Protein AF-A0A349J4Y1-F1 (afdb_monomer_lite)

Secondary structure (DSSP, 8-state):
--PPS------SSEE--S-S-S-SEEEEES---TTEEEEEE-SSS--EEEEEEEEES-S-----SS-----SEEEEEE-S-B-SSEEEEEEEEEEEEE-TTSS----SS-SSB--S-S----S-EEEEEE-S-BSSEEEE-S-BEEEE-TTEEEEEE-S-BSS-EEE-SBB-BTTTBSEESTT-EEEEE-S-BSS-EEE-S-EEEESTT-EEEEE-TT-BBTT-EEE-S-EEEESSB---TT-S-SS-TT--GGGS-HHHHHH-TTTT---SEEEEE-SB-TT-EEETT------SHHHHHHHHHHHHHTB-TTSPBPP--TT-

Structure (mmCIF, N/CA/C/O backbone):
data_AF-A0A349J4Y1-F1
#
_entry.id   AF-A0A349J4Y1-F1
#
loop_
_atom_site.group_PDB
_atom_site.id
_atom_site.type_symbol
_atom_site.label_atom_id
_atom_site.label_alt_id
_atom_site.label_comp_id
_atom_site.label_asym_id
_atom_site.label_entity_id
_atom_site.label_seq_id
_atom_site.pdbx_PDB_ins_code
_atom_site.Cartn_x
_atom_site.Cartn_y
_atom_site.Cartn_z
_atom_site.occupancy
_atom_site.B_iso_or_equiv
_atom_site.auth_seq_id
_atom_site.auth_comp_id
_atom_site.auth_asym_id
_atom_site.auth_atom_id
_atom_site.pdbx_PDB_model_num
ATOM 1 N N . MET A 1 1 ? -4.604 -26.162 -27.830 1.00 35.06 1 MET A N 1
ATOM 2 C CA . MET A 1 1 ? -6.006 -25.710 -27.748 1.00 35.06 1 MET A CA 1
ATOM 3 C C . MET A 1 1 ? -6.636 -26.343 -26.523 1.00 35.06 1 MET A C 1
ATOM 5 O O . MET A 1 1 ? -7.179 -27.436 -26.604 1.00 35.06 1 MET A O 1
ATOM 9 N N . THR A 1 2 ? -6.498 -25.666 -25.394 1.00 28.47 2 THR A N 1
ATOM 10 C CA . THR A 1 2 ? -7.376 -25.784 -24.230 1.00 28.47 2 THR A CA 1
ATOM 11 C C . THR A 1 2 ? -7.790 -24.345 -23.990 1.00 28.47 2 THR A C 1
ATOM 13 O O . THR A 1 2 ? -6.964 -23.554 -23.552 1.00 28.47 2 THR A O 1
ATOM 16 N N . GLY A 1 3 ? -8.962 -23.982 -24.515 1.00 31.38 3 GLY A N 1
ATOM 17 C CA . GLY A 1 3 ? -9.482 -22.625 -24.422 1.00 31.38 3 GLY A CA 1
ATOM 18 C C . GLY A 1 3 ? -9.710 -22.288 -22.959 1.00 31.38 3 GLY A C 1
ATOM 19 O O . GLY A 1 3 ? -10.449 -23.010 -22.288 1.00 31.38 3 GLY A O 1
ATOM 20 N N . GLU A 1 4 ? -9.015 -21.253 -22.499 1.00 35.09 4 GLU A N 1
ATOM 21 C CA . GLU A 1 4 ? -9.387 -20.514 -21.303 1.00 35.09 4 GLU A CA 1
ATOM 22 C C . GLU A 1 4 ? -10.807 -19.984 -21.471 1.00 35.09 4 GLU A C 1
ATOM 24 O O . GLU A 1 4 ? -11.242 -19.620 -22.568 1.00 35.09 4 GLU A O 1
ATOM 29 N N . VAL A 1 5 ? -11.536 -20.073 -20.373 1.00 37.94 5 VAL A N 1
ATOM 30 C CA . VAL A 1 5 ? -12.910 -19.629 -20.219 1.00 37.94 5 VAL A CA 1
ATOM 31 C C . VAL A 1 5 ? -12.844 -18.130 -19.915 1.00 37.94 5 VAL A C 1
ATOM 33 O O . VAL A 1 5 ? -12.116 -17.755 -19.007 1.00 37.94 5 VAL A O 1
ATOM 36 N N . ASP A 1 6 ? -13.549 -17.327 -20.716 1.00 37.22 6 ASP A N 1
ATOM 37 C CA . ASP A 1 6 ? -13.957 -15.929 -20.486 1.00 37.22 6 ASP A CA 1
ATOM 38 C C . ASP A 1 6 ? -12.943 -14.947 -19.858 1.00 37.22 6 ASP A C 1
ATOM 40 O O . ASP A 1 6 ? -13.168 -14.409 -18.778 1.00 37.22 6 ASP A O 1
ATOM 44 N N . ASP A 1 7 ? -11.903 -14.568 -20.609 1.00 40.41 7 ASP A N 1
ATOM 45 C CA . ASP A 1 7 ? -11.321 -13.221 -20.469 1.00 40.41 7 ASP A CA 1
ATOM 46 C C . ASP A 1 7 ? -12.209 -12.222 -21.237 1.00 40.41 7 ASP A C 1
ATOM 48 O O . ASP A 1 7 ? -11.884 -11.779 -22.346 1.00 40.41 7 ASP A O 1
ATOM 52 N N . ASP A 1 8 ? -13.387 -11.908 -20.696 1.00 41.12 8 ASP A N 1
ATOM 53 C CA . ASP A 1 8 ? -14.239 -10.865 -21.266 1.00 41.12 8 ASP A CA 1
ATOM 54 C C . ASP A 1 8 ? -13.607 -9.486 -21.007 1.00 41.12 8 ASP A C 1
ATOM 56 O O . ASP A 1 8 ? -13.322 -9.102 -19.874 1.00 41.12 8 ASP A O 1
ATOM 60 N N . ASN A 1 9 ? -13.393 -8.701 -22.070 1.00 44.94 9 ASN A N 1
ATOM 61 C CA . ASN A 1 9 ? -13.008 -7.292 -21.948 1.00 44.94 9 ASN A CA 1
ATOM 62 C C . ASN A 1 9 ? -14.147 -6.521 -21.258 1.00 44.94 9 ASN A C 1
ATOM 64 O O . ASN A 1 9 ? -15.124 -6.127 -21.903 1.00 44.94 9 ASN A O 1
ATOM 68 N N . VAL A 1 10 ? -14.022 -6.299 -19.951 1.00 50.91 10 VAL A N 1
ATOM 69 C CA . VAL A 1 10 ? -14.992 -5.532 -19.164 1.00 50.91 10 VAL A CA 1
ATOM 70 C C . VAL A 1 10 ? -14.902 -4.039 -19.520 1.00 50.91 10 VAL A C 1
ATOM 72 O O . VAL A 1 10 ? -13.825 -3.504 -19.779 1.00 50.91 10 VAL A O 1
ATOM 75 N N . THR A 1 11 ? -16.044 -3.344 -19.567 1.00 52.16 11 THR A N 1
ATOM 76 C CA . THR A 1 11 ? -16.077 -1.878 -19.739 1.00 52.16 11 THR A CA 1
ATOM 77 C C . THR A 1 11 ? -15.670 -1.193 -18.430 1.00 52.16 11 THR A C 1
ATOM 79 O O . THR A 1 11 ? -16.189 -1.537 -17.375 1.00 52.16 11 THR A O 1
ATOM 82 N N . VAL A 1 12 ? -14.754 -0.224 -18.510 1.00 59.19 12 VAL A N 1
ATOM 83 C CA . VAL A 1 12 ? -14.081 0.433 -17.373 1.00 59.19 12 VAL A CA 1
ATOM 84 C C . VAL A 1 12 ? -14.553 1.889 -17.219 1.00 59.19 12 VAL A C 1
ATOM 86 O O . VAL A 1 12 ? -14.704 2.556 -18.250 1.00 59.19 12 VAL A O 1
ATOM 89 N N . PRO A 1 13 ? -14.711 2.425 -15.987 1.00 60.28 13 PRO A N 1
ATOM 90 C CA . PRO A 1 13 ? -14.585 1.736 -14.695 1.00 60.28 13 PRO A CA 1
ATOM 91 C C . PRO A 1 13 ? -15.722 0.735 -14.473 1.00 60.28 13 PRO A C 1
ATOM 93 O O . PRO A 1 13 ? -16.853 0.967 -14.900 1.00 60.28 13 PRO A O 1
ATOM 96 N N . VAL A 1 14 ? -15.431 -0.362 -13.774 1.00 65.56 14 VAL A N 1
ATOM 97 C CA . VAL A 1 14 ? -16.473 -1.243 -13.235 1.00 65.56 14 VAL A CA 1
ATOM 98 C C . VAL A 1 14 ? -17.037 -0.570 -11.993 1.00 65.56 14 VAL A C 1
ATOM 100 O O . VAL A 1 14 ? -16.297 -0.249 -11.068 1.00 65.56 14 VAL A O 1
ATOM 103 N N . THR A 1 15 ? -18.344 -0.330 -11.977 1.00 63.41 15 THR A N 1
ATOM 104 C CA . THR A 1 15 ? -19.036 0.271 -10.834 1.00 63.41 15 THR A CA 1
ATOM 105 C C . THR A 1 15 ? -19.905 -0.789 -10.173 1.00 63.41 15 THR A C 1
ATOM 107 O O . THR A 1 15 ? -20.901 -1.226 -10.756 1.00 63.41 15 THR A O 1
ATOM 110 N N . LEU A 1 16 ? -19.533 -1.217 -8.965 1.00 63.75 16 LEU A N 1
ATOM 111 C CA . LEU A 1 16 ? -20.285 -2.222 -8.211 1.00 63.75 16 LEU A CA 1
ATOM 112 C C . LEU A 1 16 ? -21.224 -1.540 -7.212 1.00 63.75 16 LEU A C 1
ATOM 114 O O . LEU A 1 16 ? -20.795 -1.106 -6.149 1.00 63.75 16 LEU A O 1
ATOM 118 N N . SER A 1 17 ? -22.520 -1.511 -7.543 1.00 54.66 17 SER A N 1
ATOM 119 C CA . SER A 1 17 ? -23.571 -0.907 -6.704 1.00 54.66 17 SER A CA 1
ATOM 120 C C . SER A 1 17 ? -24.565 -1.914 -6.090 1.00 54.66 17 SER A C 1
ATOM 122 O O . SER A 1 17 ? -25.419 -1.529 -5.296 1.00 54.66 17 SER A O 1
ATOM 124 N N . SER A 1 18 ? -24.492 -3.221 -6.409 1.00 46.22 18 SER A N 1
ATOM 125 C CA . SER A 1 18 ? -25.188 -4.286 -5.649 1.00 46.22 18 SER A CA 1
ATOM 126 C C . SER A 1 18 ? -24.913 -5.710 -6.164 1.00 46.22 18 SER A C 1
ATOM 128 O O . SER A 1 18 ? -25.123 -5.964 -7.342 1.00 46.22 18 SER A O 1
ATOM 130 N N . ASN A 1 19 ? -24.623 -6.640 -5.237 1.00 45.06 19 ASN A N 1
ATOM 131 C CA . ASN A 1 19 ? -24.571 -8.111 -5.389 1.00 45.06 19 ASN A CA 1
ATOM 132 C C . ASN A 1 19 ? -23.390 -8.672 -6.237 1.00 45.06 19 ASN A C 1
ATOM 134 O O . ASN A 1 19 ? -23.279 -8.328 -7.409 1.00 45.06 19 ASN A O 1
ATOM 138 N N . PRO A 1 20 ? -22.507 -9.534 -5.682 1.00 46.31 20 PRO A N 1
ATOM 139 C CA . PRO A 1 20 ? -21.203 -9.828 -6.274 1.00 46.31 20 PRO A CA 1
ATOM 140 C C . PRO A 1 20 ? -21.251 -11.071 -7.172 1.00 46.31 20 PRO A C 1
ATOM 142 O O . PRO A 1 20 ? -20.833 -12.143 -6.750 1.00 46.31 20 PRO A O 1
ATOM 145 N N . ASP A 1 21 ? -21.752 -10.934 -8.397 1.00 48.69 21 ASP A N 1
ATOM 146 C CA . ASP A 1 21 ? -21.508 -11.942 -9.447 1.00 48.69 21 ASP A CA 1
ATOM 147 C C . ASP A 1 21 ? -20.676 -11.386 -10.622 1.00 48.69 21 ASP A C 1
ATOM 149 O O . ASP A 1 21 ? -20.294 -12.137 -11.512 1.00 48.69 21 ASP A O 1
ATOM 153 N N . ASP A 1 22 ? -20.320 -10.097 -10.620 1.00 51.06 22 ASP A N 1
ATOM 154 C CA . ASP A 1 22 ? -19.869 -9.425 -11.842 1.00 51.06 22 ASP A CA 1
ATOM 155 C C . ASP A 1 22 ? -18.439 -8.866 -11.724 1.00 51.06 22 ASP A C 1
ATOM 157 O O . ASP A 1 22 ? -18.244 -7.664 -11.568 1.00 51.06 22 ASP A O 1
ATOM 161 N N . ALA A 1 23 ? -17.450 -9.766 -11.766 1.00 51.12 23 ALA A N 1
ATOM 162 C CA . ALA A 1 23 ? -16.150 -9.630 -12.452 1.00 51.12 23 ALA A CA 1
ATOM 163 C C . ALA A 1 23 ? -15.158 -10.654 -11.875 1.00 51.12 23 ALA A C 1
ATOM 165 O O . ALA A 1 23 ? -14.590 -10.436 -10.809 1.00 51.12 23 ALA A O 1
ATOM 166 N N . GLU A 1 24 ? -14.930 -11.769 -12.577 1.00 56.50 24 GLU A N 1
ATOM 167 C CA . GLU A 1 24 ? -13.884 -12.729 -12.187 1.00 56.50 24 GLU A CA 1
ATOM 168 C C . GLU A 1 24 ? -12.477 -12.194 -12.491 1.00 56.50 24 GLU A C 1
ATOM 170 O O . GLU A 1 24 ? -11.557 -12.473 -11.732 1.00 56.50 24 GLU A O 1
ATOM 175 N N . ASN A 1 25 ? -12.325 -11.387 -13.550 1.00 63.19 25 ASN A N 1
ATOM 176 C CA . ASN A 1 25 ? -11.108 -10.657 -13.914 1.00 63.19 25 ASN A CA 1
ATOM 177 C C . ASN A 1 25 ? -11.488 -9.308 -14.563 1.00 63.19 25 ASN A C 1
ATOM 179 O O . ASN A 1 25 ? -12.439 -9.236 -15.341 1.00 63.19 25 ASN A O 1
ATOM 183 N N . ILE A 1 26 ? -10.736 -8.239 -14.285 1.00 69.44 26 ILE A N 1
ATOM 184 C CA . ILE A 1 26 ? -10.867 -6.926 -14.941 1.00 69.44 26 ILE A CA 1
ATOM 185 C C . ILE A 1 26 ? -9.544 -6.618 -15.635 1.00 69.44 26 ILE A C 1
ATOM 187 O O . ILE A 1 26 ? -8.540 -6.392 -14.968 1.00 69.44 26 ILE A O 1
ATOM 191 N N . ILE A 1 27 ? -9.531 -6.565 -16.969 1.00 69.19 27 ILE A N 1
ATOM 192 C CA . ILE A 1 27 ? -8.329 -6.230 -17.745 1.00 69.19 27 ILE A CA 1
ATOM 193 C C . ILE A 1 27 ? -8.546 -4.916 -18.489 1.00 69.19 27 ILE A C 1
ATOM 195 O O . ILE A 1 27 ? -9.476 -4.778 -19.283 1.00 69.19 27 ILE A O 1
ATOM 199 N N . ILE A 1 28 ? -7.645 -3.961 -18.270 1.00 72.12 28 ILE A N 1
ATOM 200 C CA . ILE A 1 28 ? -7.675 -2.630 -18.871 1.00 72.12 28 ILE A CA 1
ATOM 201 C C . ILE A 1 28 ? -6.390 -2.407 -19.639 1.00 72.12 28 ILE A C 1
ATOM 203 O O . ILE A 1 28 ? -5.305 -2.437 -19.069 1.00 72.12 28 ILE A O 1
ATOM 207 N N . ASN A 1 29 ? -6.519 -2.150 -20.936 1.00 70.88 29 ASN A N 1
ATOM 208 C CA . ASN A 1 29 ? -5.386 -1.941 -21.824 1.00 70.88 29 ASN A CA 1
ATOM 209 C C . ASN A 1 29 ? -5.454 -0.555 -22.471 1.00 70.88 29 ASN A C 1
ATOM 211 O O . ASN A 1 29 ? -6.513 -0.147 -22.952 1.00 70.88 29 ASN A O 1
ATOM 215 N N . GLY A 1 30 ? -4.305 0.108 -22.588 1.00 65.00 30 GLY A N 1
ATOM 216 C CA . GLY A 1 30 ? -4.155 1.377 -23.299 1.00 65.00 30 GLY A CA 1
ATOM 217 C C . GLY A 1 30 ? -3.927 2.569 -22.369 1.00 65.00 30 GLY A C 1
ATOM 218 O O . GLY A 1 30 ? -3.745 2.433 -21.163 1.00 65.00 30 GLY A O 1
ATOM 219 N N . THR A 1 31 ? -3.948 3.773 -22.938 1.00 63.09 31 THR A N 1
ATOM 220 C CA . THR A 1 31 ? -3.776 5.010 -22.170 1.00 63.09 31 THR A CA 1
ATOM 221 C C . THR A 1 31 ? -5.041 5.322 -21.365 1.00 63.09 31 THR A C 1
ATOM 223 O O . THR A 1 31 ? -6.062 5.717 -21.931 1.00 63.09 31 THR A O 1
ATOM 226 N N . GLN A 1 32 ? -4.958 5.171 -20.043 1.00 63.09 32 GLN A N 1
ATOM 227 C CA . GLN A 1 32 ? -5.982 5.624 -19.099 1.00 63.09 32 GLN A CA 1
ATOM 228 C C . GLN A 1 32 ? -6.168 7.158 -19.190 1.00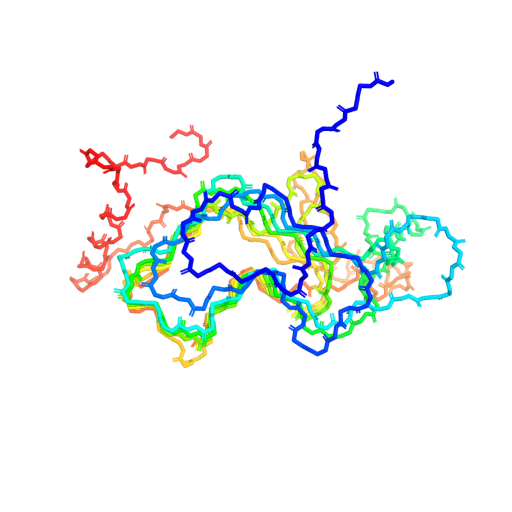 63.09 32 GLN A C 1
ATOM 230 O O . GLN A 1 32 ? -5.216 7.911 -19.436 1.00 63.09 32 GLN A O 1
ATOM 235 N N . GLY A 1 33 ? -7.413 7.621 -19.037 1.00 59.12 33 GLY A N 1
ATOM 236 C CA . GLY A 1 33 ? -7.749 9.047 -18.954 1.00 59.12 33 GLY A CA 1
ATOM 237 C C . GLY A 1 33 ? -7.373 9.659 -17.598 1.00 59.12 33 GLY A C 1
ATOM 238 O O . GLY A 1 33 ? -6.802 8.992 -16.742 1.00 59.12 33 GLY A O 1
ATOM 239 N N . ALA A 1 34 ? -7.708 10.936 -17.386 1.00 54.41 34 ALA A N 1
ATOM 240 C CA . ALA A 1 34 ? -7.657 11.515 -16.042 1.00 54.41 34 ALA A CA 1
ATOM 241 C C . ALA A 1 34 ? -8.625 10.732 -15.133 1.00 54.41 34 ALA A C 1
ATOM 243 O O . ALA A 1 34 ? -9.756 10.497 -15.553 1.00 54.41 34 ALA A O 1
ATOM 244 N N . GLU A 1 35 ? -8.171 10.330 -13.940 1.00 61.69 35 GLU A N 1
ATOM 245 C CA . GLU A 1 35 ? -8.899 9.457 -12.995 1.00 61.69 35 GLU A CA 1
ATOM 246 C C . GLU A 1 35 ? -9.054 7.981 -13.419 1.00 61.69 35 GLU A C 1
ATOM 248 O O . GLU A 1 35 ? -10.073 7.378 -13.118 1.00 61.69 35 GLU A O 1
ATOM 253 N N . GLY A 1 36 ? -8.092 7.372 -14.122 1.00 66.19 36 GLY A N 1
ATOM 254 C CA . GLY A 1 36 ? -8.182 5.989 -14.623 1.00 66.19 36 GLY A CA 1
ATOM 255 C C . GLY A 1 36 ? -8.385 4.874 -13.580 1.00 66.19 36 GLY A C 1
ATOM 256 O O . GLY A 1 36 ? -7.451 4.124 -13.302 1.00 66.19 36 GLY A O 1
ATOM 257 N N . VAL A 1 37 ? -9.591 4.747 -13.017 1.00 79.31 37 VAL A N 1
ATOM 258 C CA . VAL A 1 37 ? -9.984 3.742 -12.017 1.00 79.31 37 VAL A CA 1
ATOM 259 C C . VAL A 1 37 ? -10.461 2.456 -12.699 1.00 79.31 37 VAL A C 1
ATOM 261 O O . VAL A 1 37 ? -11.291 2.508 -13.606 1.00 79.31 37 VAL A O 1
ATOM 264 N N . ALA A 1 38 ? -9.988 1.291 -12.248 1.00 77.75 38 ALA A N 1
ATOM 265 C CA . ALA A 1 38 ? -10.471 0.001 -12.733 1.00 77.75 38 ALA A CA 1
ATOM 266 C C . ALA A 1 38 ? -11.789 -0.416 -12.080 1.00 77.75 38 ALA A C 1
ATOM 268 O O . ALA A 1 38 ? -12.752 -0.731 -12.781 1.00 77.75 38 ALA A O 1
ATOM 269 N N . LEU A 1 39 ? -11.832 -0.381 -10.748 1.00 81.06 39 LEU A N 1
ATOM 270 C CA . LEU A 1 39 ? -12.999 -0.705 -9.939 1.00 81.06 39 LEU A CA 1
ATOM 271 C C . LEU A 1 39 ? -13.340 0.462 -9.010 1.00 81.06 39 LEU A C 1
ATOM 273 O O . LEU A 1 39 ? -12.542 0.830 -8.148 1.00 81.06 39 LEU A O 1
ATOM 277 N N . ASN A 1 40 ? -14.543 1.010 -9.173 1.00 79.25 40 ASN A N 1
ATOM 278 C CA . ASN A 1 40 ? -15.075 2.049 -8.306 1.00 79.25 40 ASN A CA 1
ATOM 279 C C . ASN A 1 40 ? -16.120 1.472 -7.344 1.00 79.25 40 ASN A C 1
ATOM 281 O O . ASN A 1 40 ? -17.128 0.914 -7.788 1.00 79.25 40 ASN A O 1
ATOM 285 N N . LEU A 1 41 ? -15.880 1.623 -6.041 1.00 78.56 41 LEU A N 1
ATOM 286 C CA . LEU A 1 41 ? -16.826 1.284 -4.981 1.00 78.56 41 LEU A CA 1
ATOM 287 C C . LEU A 1 41 ? -17.556 2.566 -4.556 1.00 78.56 41 LEU A C 1
ATOM 289 O O . LEU A 1 41 ? -16.989 3.412 -3.861 1.00 78.56 41 LEU A O 1
ATOM 293 N N . ASP A 1 42 ? -18.798 2.720 -5.020 1.00 74.94 42 ASP A N 1
ATOM 294 C CA . ASP A 1 42 ? -19.606 3.945 -4.901 1.00 74.94 42 ASP A CA 1
ATOM 295 C C . ASP A 1 42 ? -20.946 3.752 -4.165 1.00 74.94 42 ASP A C 1
ATOM 297 O O . ASP A 1 42 ? -21.797 4.642 -4.169 1.00 74.94 42 ASP A O 1
ATOM 301 N N . ASP A 1 43 ? -21.141 2.600 -3.520 1.00 67.94 43 ASP A N 1
ATOM 302 C CA . ASP A 1 43 ? -22.294 2.326 -2.660 1.00 67.94 43 ASP A CA 1
ATOM 303 C C . ASP A 1 43 ? -21.846 1.807 -1.288 1.00 67.94 43 ASP A C 1
ATOM 305 O O . ASP A 1 43 ? -20.810 1.165 -1.115 1.00 67.94 43 ASP A O 1
ATOM 309 N N . ASP A 1 44 ? -22.686 2.064 -0.297 1.00 64.75 44 ASP A N 1
ATOM 310 C CA . ASP A 1 44 ? -22.475 1.766 1.110 1.00 64.75 44 ASP A CA 1
ATOM 311 C C . ASP A 1 44 ? -22.985 0.361 1.474 1.00 64.75 44 ASP A C 1
ATOM 313 O O . ASP A 1 44 ? -23.889 0.144 2.291 1.00 64.75 44 ASP A O 1
ATOM 317 N N . ARG A 1 45 ? -22.455 -0.647 0.788 1.00 63.31 45 ARG A N 1
ATOM 318 C CA . ARG A 1 45 ? -22.827 -2.047 1.016 1.00 63.31 45 ARG A CA 1
ATOM 319 C C . ARG A 1 45 ? -21.600 -2.917 1.034 1.00 63.31 45 ARG A C 1
ATOM 321 O O . ARG A 1 45 ? -20.655 -2.658 0.306 1.00 63.31 45 ARG A O 1
ATOM 328 N N . ALA A 1 46 ? -21.613 -3.953 1.873 1.00 59.78 46 ALA A N 1
ATOM 329 C CA . ALA A 1 46 ? -20.494 -4.882 1.972 1.00 59.78 46 ALA A CA 1
ATOM 330 C C . ALA A 1 46 ? -20.179 -5.463 0.585 1.00 59.78 46 ALA A C 1
ATOM 332 O O . ALA A 1 46 ? -20.995 -6.192 0.015 1.00 59.78 46 ALA A O 1
ATOM 333 N N . VAL A 1 47 ? -19.010 -5.106 0.054 1.00 60.84 47 VAL A N 1
ATOM 334 C CA . VAL A 1 47 ? -18.496 -5.613 -1.216 1.00 60.84 47 VAL A CA 1
ATOM 335 C C . VAL A 1 47 ? -17.431 -6.655 -0.913 1.00 60.84 47 VAL A C 1
ATOM 337 O O . VAL A 1 47 ? -16.550 -6.444 -0.080 1.00 60.84 47 VAL A O 1
ATOM 340 N N . THR A 1 48 ? -17.531 -7.781 -1.606 1.00 62.72 48 THR A N 1
ATOM 341 C CA . THR A 1 48 ? -16.478 -8.786 -1.684 1.00 62.72 48 THR A CA 1
ATOM 342 C C . THR A 1 48 ? -15.907 -8.706 -3.089 1.00 62.72 48 THR A C 1
ATOM 344 O O . THR A 1 48 ? -16.628 -8.972 -4.049 1.00 62.72 48 THR A O 1
ATOM 347 N N . VAL A 1 49 ? -14.643 -8.300 -3.210 1.00 64.19 49 VAL A N 1
ATOM 348 C CA . VAL A 1 49 ? -13.939 -8.264 -4.498 1.00 64.19 49 VAL A CA 1
ATOM 349 C C . VAL A 1 49 ? -12.980 -9.444 -4.552 1.00 64.19 49 VAL A C 1
ATOM 351 O O . VAL A 1 49 ? -12.121 -9.587 -3.678 1.00 64.19 49 VAL A O 1
ATOM 354 N N . ASN A 1 50 ? -13.135 -10.267 -5.586 1.00 64.56 50 ASN A N 1
ATOM 355 C CA . ASN A 1 50 ? -12.307 -11.433 -5.876 1.00 64.56 50 ASN A CA 1
ATOM 356 C C . ASN A 1 50 ? -11.839 -11.323 -7.330 1.00 64.56 50 ASN A C 1
ATOM 358 O O . ASN A 1 50 ? -12.599 -10.820 -8.150 1.00 64.56 50 ASN A O 1
ATOM 362 N N . GLY A 1 51 ? -10.644 -11.819 -7.657 1.00 69.31 51 GLY A N 1
ATOM 363 C CA . GLY A 1 51 ? -10.174 -11.878 -9.043 1.00 69.31 51 GLY A CA 1
ATOM 364 C C . GLY A 1 51 ? -8.960 -11.008 -9.346 1.00 69.31 51 GLY A C 1
ATOM 365 O O . GLY A 1 51 ? -8.442 -10.296 -8.484 1.00 69.31 51 GLY A O 1
ATOM 366 N N . LEU A 1 52 ? -8.486 -11.070 -10.589 1.00 77.50 52 LEU A N 1
ATOM 367 C CA . LEU A 1 52 ? -7.342 -10.282 -11.042 1.00 77.50 52 LEU A CA 1
ATOM 368 C C . LEU A 1 52 ? -7.810 -8.978 -11.701 1.00 77.50 52 LEU A C 1
ATOM 370 O O . LEU A 1 52 ? -8.512 -8.994 -12.709 1.00 77.50 52 LEU A O 1
ATOM 374 N N . ILE A 1 53 ? -7.369 -7.845 -11.163 1.00 82.00 53 ILE A N 1
ATOM 375 C CA . ILE A 1 53 ? -7.421 -6.537 -11.812 1.00 82.00 53 ILE A CA 1
ATOM 376 C C . ILE A 1 53 ? -6.065 -6.300 -12.466 1.00 82.00 53 ILE A C 1
ATOM 378 O O . ILE A 1 53 ? -5.035 -6.291 -11.799 1.00 82.00 53 ILE A O 1
ATOM 382 N N . THR A 1 54 ? -6.050 -6.089 -13.774 1.00 82.62 54 THR A N 1
ATOM 383 C CA . THR A 1 54 ? -4.836 -5.791 -14.526 1.00 82.62 54 THR A CA 1
ATOM 384 C C . THR A 1 54 ? -5.007 -4.505 -15.318 1.00 82.62 54 THR A C 1
ATOM 386 O O . THR A 1 54 ? -5.914 -4.402 -16.140 1.00 82.62 54 THR A O 1
ATOM 389 N N . ILE A 1 55 ? -4.116 -3.536 -15.114 1.00 81.75 55 ILE A N 1
ATOM 390 C CA . ILE A 1 55 ? -4.057 -2.287 -15.878 1.00 81.75 55 ILE A CA 1
ATOM 391 C C . ILE A 1 55 ? -2.725 -2.232 -16.611 1.00 81.75 55 ILE A C 1
ATOM 393 O O . ILE A 1 55 ? -1.674 -2.333 -15.985 1.00 81.75 55 ILE A O 1
ATOM 397 N N . ARG A 1 56 ? -2.765 -2.055 -17.931 1.00 76.69 56 ARG A N 1
ATOM 398 C CA . ARG A 1 56 ? -1.576 -2.045 -18.784 1.00 76.69 56 ARG A CA 1
ATOM 399 C C . ARG A 1 56 ? -1.563 -0.858 -19.728 1.00 76.69 56 ARG A C 1
ATOM 401 O O . ARG A 1 56 ? -2.596 -0.488 -20.287 1.00 76.69 56 ARG A O 1
ATOM 408 N N . ASP A 1 57 ? -0.371 -0.336 -19.995 1.00 69.88 57 ASP A N 1
ATOM 409 C CA . ASP A 1 57 ? -0.134 0.722 -20.988 1.00 69.88 57 ASP A CA 1
ATOM 410 C C . ASP A 1 57 ? -0.606 0.341 -22.407 1.00 69.88 57 ASP A C 1
ATOM 412 O O . ASP A 1 57 ? -0.946 1.215 -23.208 1.00 69.88 57 ASP A O 1
ATOM 416 N N . ARG A 1 58 ? -0.676 -0.959 -22.734 1.00 67.44 58 ARG A N 1
ATOM 417 C CA . ARG A 1 58 ? -1.113 -1.469 -24.046 1.00 67.44 58 ARG A CA 1
ATOM 418 C C . ARG A 1 58 ? -1.683 -2.887 -23.984 1.00 67.44 58 ARG A C 1
ATOM 420 O O . ARG A 1 58 ? -1.539 -3.587 -22.996 1.00 67.44 58 ARG A O 1
ATOM 427 N N . SER A 1 59 ? -2.300 -3.334 -25.078 1.00 58.34 59 SER A N 1
ATOM 428 C CA . SER A 1 59 ? -2.884 -4.681 -25.199 1.00 58.34 59 SER A CA 1
ATOM 429 C C . SER A 1 59 ? -1.951 -5.739 -25.805 1.00 58.34 59 SER A C 1
ATOM 431 O O . SER A 1 59 ? -2.292 -6.919 -25.797 1.00 58.34 59 SER A O 1
ATOM 433 N N . SER A 1 60 ? -0.794 -5.349 -26.357 1.00 58.81 60 SER A N 1
ATOM 434 C CA . SER A 1 60 ? 0.131 -6.239 -27.075 1.00 58.81 60 SER A CA 1
ATOM 435 C C . SER A 1 60 ? 1.573 -6.059 -26.603 1.00 58.81 60 SER A C 1
ATOM 437 O O . SER A 1 60 ? 2.038 -4.935 -26.461 1.00 58.81 60 SER A O 1
ATOM 439 N N . MET A 1 61 ? 2.290 -7.174 -26.436 1.00 57.38 61 MET A N 1
ATOM 440 C CA . MET A 1 61 ? 3.741 -7.223 -26.181 1.00 57.38 61 MET A CA 1
ATOM 441 C C . MET A 1 61 ? 4.581 -7.045 -27.460 1.00 57.38 61 MET A C 1
ATOM 443 O O . MET A 1 61 ? 5.806 -7.115 -27.407 1.00 57.38 61 MET A O 1
ATOM 447 N N . ALA A 1 62 ? 3.940 -6.905 -28.626 1.00 55.34 62 ALA A N 1
ATOM 448 C CA . ALA A 1 62 ? 4.649 -6.691 -29.879 1.00 55.34 62 ALA A CA 1
ATOM 449 C C . ALA A 1 62 ? 5.281 -5.286 -29.903 1.00 55.34 62 ALA A C 1
ATOM 451 O O . ALA A 1 62 ? 4.681 -4.292 -29.491 1.00 55.34 62 ALA A O 1
ATOM 452 N N . ASP A 1 63 ? 6.544 -5.257 -30.320 1.00 53.88 63 ASP A N 1
ATOM 453 C CA . ASP A 1 63 ? 7.413 -4.085 -30.363 1.00 53.88 63 ASP A CA 1
ATOM 454 C C . ASP A 1 63 ? 7.155 -3.279 -31.645 1.00 53.88 63 ASP A C 1
ATOM 456 O O . ASP A 1 63 ? 7.897 -3.373 -32.625 1.00 53.88 63 ASP A O 1
ATOM 460 N N . ASP A 1 64 ? 6.031 -2.563 -31.693 1.00 55.62 64 ASP A N 1
ATOM 461 C CA . ASP A 1 64 ? 5.661 -1.755 -32.858 1.00 55.62 64 ASP A CA 1
ATOM 462 C C . ASP A 1 64 ? 5.379 -0.265 -32.575 1.00 55.62 64 ASP A C 1
ATOM 464 O O . ASP A 1 64 ? 4.886 0.433 -33.465 1.00 55.62 64 ASP A O 1
ATOM 468 N N . ALA A 1 65 ? 5.780 0.286 -31.413 1.00 53.22 65 ALA A N 1
ATOM 469 C CA . ALA A 1 65 ? 5.802 1.749 -31.239 1.00 53.22 65 ALA A CA 1
ATOM 470 C C . ALA A 1 65 ? 6.749 2.341 -30.167 1.00 53.22 65 ALA A C 1
ATOM 472 O O . ALA A 1 65 ? 7.141 1.686 -29.206 1.00 53.22 65 ALA A O 1
ATOM 473 N N . GLU A 1 66 ? 7.075 3.628 -30.375 1.00 54.91 66 GLU A N 1
ATOM 474 C CA . GLU A 1 66 ? 8.241 4.373 -29.857 1.00 54.91 66 GLU A CA 1
ATOM 475 C C . GLU A 1 66 ? 8.216 4.804 -28.380 1.00 54.91 66 GLU A C 1
ATOM 477 O O . GLU A 1 66 ? 9.258 5.227 -27.898 1.00 54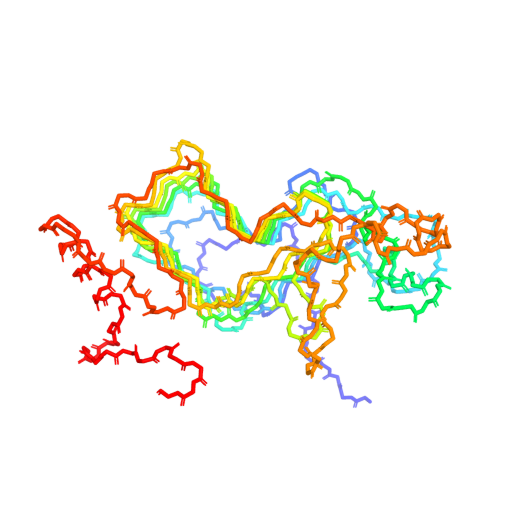.91 66 GLU A O 1
ATOM 482 N N . THR A 1 67 ? 7.090 4.761 -27.665 1.00 53.44 67 THR A N 1
ATOM 483 C CA . THR A 1 67 ? 6.951 4.917 -26.192 1.00 53.44 67 THR A CA 1
ATOM 484 C C . THR A 1 67 ? 5.465 5.098 -25.883 1.00 53.44 67 THR A C 1
ATOM 486 O O . THR A 1 67 ? 4.788 5.882 -26.549 1.00 53.44 67 THR A O 1
ATOM 489 N N . TYR A 1 68 ? 4.945 4.399 -24.876 1.00 57.56 68 TYR A N 1
ATOM 490 C CA . TYR A 1 68 ? 3.601 4.642 -24.350 1.00 57.56 68 TYR A CA 1
ATOM 491 C C . TYR A 1 68 ? 3.701 4.814 -22.842 1.00 57.56 68 TYR A C 1
ATOM 493 O O . TYR A 1 68 ? 4.306 3.983 -22.175 1.00 57.56 68 TYR A O 1
ATOM 501 N N . ASP A 1 69 ? 3.140 5.911 -22.343 1.00 62.62 69 ASP A N 1
ATOM 502 C CA . ASP A 1 69 ? 3.065 6.213 -20.917 1.00 62.62 69 ASP A CA 1
ATOM 503 C C . ASP A 1 69 ? 1.673 5.831 -20.404 1.00 62.62 69 ASP A C 1
ATOM 505 O O . ASP A 1 69 ? 0.650 6.182 -21.013 1.00 62.62 69 ASP A O 1
ATOM 509 N N . LEU A 1 70 ? 1.632 5.105 -19.289 1.00 69.19 70 LEU A N 1
ATOM 510 C CA . LEU A 1 70 ? 0.408 4.945 -18.525 1.00 69.19 70 LEU A CA 1
ATOM 511 C C . LEU A 1 70 ? 0.242 6.205 -17.662 1.00 69.19 70 LEU A C 1
ATOM 513 O O . LEU A 1 70 ? 0.992 6.429 -16.712 1.00 69.19 70 LEU A O 1
ATOM 517 N N . ASN A 1 71 ? -0.765 7.025 -17.984 1.00 72.25 71 ASN A N 1
ATOM 518 C CA . ASN A 1 71 ? -1.187 8.138 -17.126 1.00 72.25 71 ASN A CA 1
ATOM 519 C C . ASN A 1 71 ? -1.658 7.619 -15.745 1.00 72.25 71 ASN A C 1
ATOM 521 O O . ASN A 1 71 ? -1.453 6.461 -15.387 1.00 72.25 71 ASN A O 1
ATOM 525 N N . GLN A 1 72 ? -2.317 8.470 -14.954 1.00 80.88 72 GLN A N 1
ATOM 526 C CA . GLN A 1 72 ? -2.875 8.060 -13.665 1.00 80.88 72 GLN A CA 1
ATOM 527 C C . GLN A 1 72 ? -3.701 6.773 -13.791 1.00 80.88 72 GLN A C 1
ATOM 529 O O . GLN A 1 72 ? -4.569 6.666 -14.659 1.00 80.88 72 GLN A O 1
ATOM 534 N N . ALA A 1 73 ? -3.420 5.818 -12.911 1.00 85.25 73 ALA A N 1
ATOM 535 C CA . ALA A 1 73 ? -4.079 4.521 -12.884 1.00 85.25 73 ALA A CA 1
ATOM 536 C C . ALA A 1 73 ? -4.396 4.142 -11.442 1.00 85.25 73 ALA A C 1
ATOM 538 O O . ALA A 1 73 ? -3.536 4.248 -10.570 1.00 85.25 73 ALA A O 1
ATOM 539 N N . VAL A 1 74 ? -5.622 3.695 -11.196 1.00 90.19 74 VAL A N 1
ATOM 540 C CA . VAL A 1 74 ? -6.076 3.256 -9.878 1.00 90.19 74 VAL A CA 1
ATOM 541 C C . VAL A 1 74 ? -6.721 1.885 -10.015 1.00 90.19 74 VAL A C 1
ATOM 543 O O . VAL A 1 74 ? -7.631 1.720 -10.822 1.00 90.19 74 VAL A O 1
ATOM 546 N N . GLY A 1 75 ? -6.270 0.894 -9.249 1.00 88.69 75 GLY A N 1
ATOM 547 C CA . GLY A 1 75 ? -6.877 -0.438 -9.243 1.00 88.69 75 GLY A CA 1
ATOM 548 C C . GLY A 1 75 ? -8.279 -0.392 -8.641 1.00 88.69 75 GLY A C 1
ATOM 549 O O . GLY A 1 75 ? -9.280 -0.523 -9.341 1.00 88.69 75 GLY A O 1
ATOM 550 N N . VAL A 1 76 ? -8.357 -0.148 -7.339 1.00 88.88 76 VAL A N 1
ATOM 551 C CA . VAL A 1 76 ? -9.621 -0.014 -6.610 1.00 88.88 76 VAL A CA 1
ATOM 552 C C . VAL A 1 76 ? -9.687 1.363 -5.972 1.00 88.88 76 VAL A C 1
ATOM 554 O O . VAL A 1 76 ? -8.750 1.762 -5.284 1.00 88.88 76 VAL A O 1
ATOM 557 N N . LYS A 1 77 ? -10.800 2.074 -6.161 1.00 90.69 77 LYS A N 1
ATOM 558 C CA . LYS A 1 77 ? -11.074 3.341 -5.479 1.00 90.69 77 LYS A CA 1
ATOM 559 C C . LYS A 1 77 ? -12.373 3.256 -4.682 1.00 90.69 77 LYS A C 1
ATOM 561 O O . LYS A 1 77 ? -13.383 2.781 -5.197 1.00 90.69 77 LYS A O 1
ATOM 566 N N . ILE A 1 78 ? -12.342 3.721 -3.436 1.00 89.62 78 ILE A N 1
ATOM 567 C CA . ILE A 1 78 ? -13.525 3.906 -2.587 1.00 89.62 78 ILE A CA 1
ATOM 568 C C . ILE A 1 78 ? -13.870 5.390 -2.615 1.00 89.62 78 ILE A C 1
ATOM 570 O O . ILE A 1 78 ? -13.138 6.189 -2.043 1.00 89.62 78 ILE A O 1
ATOM 574 N N . THR A 1 79 ? -14.950 5.752 -3.312 1.00 88.88 79 THR A N 1
ATOM 575 C CA . THR A 1 79 ? -15.333 7.156 -3.581 1.00 88.88 79 THR A CA 1
ATOM 576 C C . THR A 1 79 ? -16.618 7.575 -2.886 1.00 88.88 79 THR A C 1
ATOM 578 O O . THR A 1 79 ? -17.213 8.602 -3.212 1.00 88.88 79 THR A O 1
ATOM 581 N N . THR A 1 80 ? -17.154 6.741 -2.007 1.00 85.69 80 THR A N 1
ATOM 582 C CA . THR A 1 80 ? -18.352 7.059 -1.235 1.00 85.69 80 THR A CA 1
ATOM 583 C C . THR A 1 80 ? -18.168 6.515 0.170 1.00 85.69 80 THR A C 1
ATOM 585 O O . THR A 1 80 ? -17.703 5.380 0.298 1.00 85.69 80 THR A O 1
ATOM 588 N N . PRO A 1 81 ? -18.528 7.286 1.214 1.00 89.06 81 PRO A N 1
ATOM 589 C CA . PRO A 1 81 ? -18.380 6.824 2.579 1.00 89.06 81 PRO A CA 1
ATOM 590 C C . PRO A 1 81 ? -19.076 5.483 2.802 1.00 89.06 81 PRO A C 1
ATOM 592 O O . PRO A 1 81 ? -20.269 5.332 2.525 1.00 89.06 81 PRO A O 1
ATOM 595 N N . PHE A 1 82 ? -18.335 4.525 3.342 1.00 85.69 82 PHE A N 1
ATOM 596 C CA . PHE A 1 82 ? -18.853 3.219 3.712 1.00 85.69 82 PHE A CA 1
ATOM 597 C C . PHE A 1 82 ? -19.261 3.228 5.188 1.00 85.69 82 PHE A C 1
ATOM 599 O O . PHE A 1 82 ? -18.444 3.454 6.077 1.00 85.69 82 PHE A O 1
ATOM 606 N N . THR A 1 83 ? -20.528 2.970 5.481 1.00 87.12 83 THR A N 1
ATOM 607 C CA . THR A 1 83 ? -21.124 2.858 6.820 1.00 87.12 83 THR A CA 1
ATOM 608 C C . THR A 1 83 ? -21.453 1.421 7.239 1.00 87.12 83 THR A C 1
ATOM 610 O O . THR A 1 83 ? -21.901 1.186 8.365 1.00 87.12 83 THR A O 1
ATOM 613 N N . GLY A 1 84 ? -21.198 0.441 6.368 1.00 80.94 84 GLY A N 1
ATOM 614 C CA . GLY A 1 84 ? -21.267 -0.982 6.699 1.00 80.94 84 GLY A CA 1
ATOM 615 C C . GLY A 1 84 ? -20.210 -1.450 7.715 1.00 80.94 84 GLY A C 1
ATOM 616 O O . GLY A 1 84 ? -19.358 -0.692 8.171 1.00 80.94 84 GLY A O 1
ATOM 617 N N . THR A 1 85 ? -20.259 -2.741 8.074 1.00 82.69 85 THR A N 1
ATOM 618 C CA . THR A 1 85 ? -19.368 -3.316 9.101 1.00 82.69 85 THR A CA 1
ATOM 619 C C . THR A 1 85 ? -17.929 -3.470 8.631 1.00 82.69 85 THR A C 1
ATOM 621 O O . THR A 1 85 ? -17.046 -3.034 9.342 1.00 82.69 85 THR A O 1
ATOM 624 N N . ASN A 1 86 ? -17.681 -4.087 7.471 1.00 84.06 86 ASN A N 1
ATOM 625 C CA . ASN A 1 86 ? -16.331 -4.277 6.930 1.00 84.06 86 ASN A CA 1
ATOM 626 C C . ASN A 1 86 ? -16.350 -4.204 5.400 1.00 84.06 86 ASN A C 1
ATOM 628 O O . ASN A 1 86 ? -17.264 -4.750 4.776 1.00 84.06 86 ASN A O 1
ATOM 632 N N . ILE A 1 87 ? -15.298 -3.633 4.814 1.00 85.94 87 ILE A N 1
ATOM 633 C CA . ILE A 1 87 ? -14.904 -3.897 3.424 1.00 85.94 87 ILE A CA 1
ATOM 634 C C . ILE A 1 87 ? -13.853 -5.006 3.467 1.00 85.94 87 ILE A C 1
ATOM 636 O O . ILE A 1 87 ? -12.912 -4.947 4.259 1.00 85.94 87 ILE A O 1
ATOM 640 N N . SER A 1 88 ? -14.030 -6.058 2.667 1.00 83.50 88 SER A N 1
ATOM 641 C CA . SER A 1 88 ? -13.115 -7.202 2.653 1.00 83.50 88 SER A CA 1
ATOM 642 C C . SER A 1 88 ? -12.684 -7.562 1.238 1.00 83.50 88 SER A C 1
ATOM 644 O O . SER A 1 88 ? -13.515 -7.829 0.372 1.00 83.50 88 SER A O 1
ATOM 646 N N . PHE A 1 89 ? -11.373 -7.635 1.044 1.00 83.06 89 PHE A N 1
ATOM 647 C CA . PHE A 1 89 ? -10.738 -8.182 -0.145 1.00 83.06 89 PHE A CA 1
ATOM 648 C C . PHE A 1 89 ? -10.298 -9.611 0.151 1.00 83.06 89 PHE A C 1
ATOM 650 O O . PHE A 1 89 ? -9.549 -9.846 1.102 1.00 83.06 89 PHE A O 1
ATOM 657 N N . GLU A 1 90 ? -10.800 -10.585 -0.604 1.00 80.31 90 GLU A N 1
ATOM 658 C CA . GLU A 1 90 ? -10.480 -11.991 -0.345 1.00 80.31 90 GLU A CA 1
ATOM 659 C C . GLU A 1 90 ? -9.108 -12.367 -0.920 1.00 80.31 90 GLU A C 1
ATOM 661 O O . GLU A 1 90 ? -8.498 -11.626 -1.687 1.00 80.31 90 GLU A O 1
ATOM 666 N N . THR A 1 91 ? -8.630 -13.566 -0.585 1.00 74.62 91 THR A N 1
ATOM 667 C CA . THR A 1 91 ? -7.322 -14.109 -1.001 1.00 74.62 91 THR A CA 1
ATOM 668 C C . THR A 1 91 ? -7.060 -14.109 -2.510 1.00 74.62 91 THR A C 1
ATOM 670 O O . THR A 1 91 ? -5.913 -14.264 -2.918 1.00 74.62 91 THR A O 1
ATOM 673 N N . GLY A 1 92 ? -8.108 -13.997 -3.328 1.00 68.75 92 GLY A N 1
ATOM 674 C CA . GLY A 1 92 ? -8.024 -13.988 -4.783 1.00 68.75 92 GLY A CA 1
ATOM 675 C C . GLY A 1 92 ? -7.947 -12.600 -5.414 1.00 68.75 92 GLY A C 1
ATOM 676 O O . GLY A 1 92 ? -7.857 -12.554 -6.636 1.00 68.75 92 GLY A O 1
ATOM 677 N N . LEU A 1 93 ? -8.023 -11.501 -4.647 1.00 81.19 93 LEU A N 1
ATOM 678 C CA . LEU A 1 93 ? -7.850 -10.163 -5.214 1.00 81.19 93 LEU A CA 1
ATOM 679 C C . LEU A 1 93 ? -6.375 -9.908 -5.522 1.00 81.19 93 LEU A C 1
ATOM 681 O O . LEU A 1 93 ? -5.570 -9.725 -4.613 1.00 81.19 93 LEU A O 1
ATOM 685 N N . ASN A 1 94 ? -6.050 -9.826 -6.805 1.00 87.50 94 ASN A N 1
ATOM 686 C CA . ASN A 1 94 ? -4.733 -9.417 -7.272 1.00 87.50 94 ASN A CA 1
ATOM 687 C C . ASN A 1 94 ? -4.870 -8.130 -8.081 1.00 87.50 94 ASN A C 1
ATOM 689 O O . ASN A 1 94 ? -5.749 -8.039 -8.933 1.00 87.50 94 ASN A O 1
ATOM 693 N N . ILE A 1 95 ? -4.015 -7.144 -7.836 1.00 90.12 95 ILE A N 1
ATOM 694 C CA . ILE A 1 95 ? -3.980 -5.889 -8.590 1.00 90.12 95 ILE A CA 1
ATOM 695 C C . ILE A 1 95 ? -2.599 -5.769 -9.227 1.00 90.12 95 ILE A C 1
ATOM 697 O O . ILE A 1 95 ? -1.601 -5.660 -8.521 1.00 90.12 95 ILE A O 1
ATOM 701 N N . ASP A 1 96 ? -2.543 -5.784 -10.553 1.00 88.81 96 ASP A N 1
ATOM 702 C CA . ASP A 1 96 ? -1.319 -5.625 -11.338 1.00 88.81 96 ASP A CA 1
ATOM 703 C C . ASP A 1 96 ? -1.438 -4.391 -12.238 1.00 88.81 96 ASP A C 1
ATOM 705 O O . ASP A 1 96 ? -2.208 -4.379 -13.199 1.00 88.81 96 ASP A O 1
ATOM 709 N N . ILE A 1 97 ? -0.694 -3.335 -11.918 1.00 87.94 97 ILE A N 1
ATOM 710 C CA . ILE A 1 97 ? -0.578 -2.134 -12.748 1.00 87.94 97 ILE A CA 1
ATOM 711 C C . ILE A 1 97 ? 0.808 -2.162 -13.382 1.00 87.94 97 ILE A C 1
ATOM 713 O O . ILE A 1 97 ? 1.795 -1.835 -12.729 1.00 87.94 97 ILE A O 1
ATOM 717 N N . SER A 1 98 ? 0.892 -2.560 -14.647 1.00 81.00 98 SER A N 1
ATOM 718 C CA . SER A 1 98 ? 2.171 -2.824 -15.309 1.00 81.00 98 SER A CA 1
ATOM 719 C C . SER A 1 98 ? 2.398 -1.972 -16.554 1.00 81.00 98 SER A C 1
ATOM 721 O O . SER A 1 98 ? 1.490 -1.691 -17.341 1.00 81.00 98 SER A O 1
ATOM 723 N N . GLU A 1 99 ? 3.658 -1.594 -16.764 1.00 74.12 99 GLU A N 1
ATOM 724 C CA . GLU A 1 99 ? 4.134 -1.087 -18.052 1.00 74.12 99 GLU A CA 1
ATOM 725 C C . GLU A 1 99 ? 4.747 -2.252 -18.833 1.00 74.12 99 GLU A C 1
ATOM 727 O O . GLU A 1 99 ? 5.848 -2.718 -18.532 1.00 74.12 99 GLU A O 1
ATOM 732 N N . ILE A 1 100 ? 4.044 -2.728 -19.866 1.00 61.75 100 ILE A N 1
ATOM 733 C CA . ILE A 1 100 ? 4.423 -3.938 -20.614 1.00 61.75 100 ILE A CA 1
ATOM 734 C C . ILE A 1 100 ? 5.814 -3.799 -21.252 1.00 61.75 100 ILE A C 1
ATOM 736 O O . ILE A 1 100 ? 6.546 -4.780 -21.364 1.00 61.75 100 ILE A O 1
ATOM 740 N N . LEU A 1 101 ? 6.181 -2.585 -21.672 1.00 55.88 101 LEU A N 1
ATOM 741 C CA . LEU A 1 101 ? 7.452 -2.277 -22.335 1.00 55.88 101 LEU A CA 1
ATOM 742 C C . LEU A 1 101 ? 8.142 -1.044 -21.722 1.00 55.88 101 LEU A C 1
ATOM 744 O O . LEU A 1 101 ? 8.696 -0.221 -22.452 1.00 55.88 101 LEU A O 1
ATOM 748 N N . GLY A 1 102 ? 8.115 -0.907 -20.391 1.00 51.81 102 GLY A N 1
ATOM 749 C CA . GLY A 1 102 ? 9.057 -0.023 -19.689 1.00 51.81 102 GLY A CA 1
ATOM 750 C C . GLY A 1 102 ? 10.517 -0.451 -19.944 1.00 51.81 102 GLY A C 1
ATOM 751 O O . GLY A 1 102 ? 10.746 -1.489 -20.574 1.00 51.81 102 GLY A O 1
ATOM 752 N N . PRO A 1 103 ? 11.543 0.297 -19.501 1.00 49.38 103 PRO A N 1
ATOM 753 C CA . PRO A 1 103 ? 12.930 -0.177 -19.513 1.00 49.38 103 PRO A CA 1
ATOM 754 C C . PRO A 1 103 ? 13.072 -1.392 -18.577 1.00 49.38 103 PRO A C 1
ATOM 756 O O . PRO A 1 103 ? 13.451 -1.293 -17.416 1.00 49.38 103 PRO A O 1
ATOM 759 N N . GLN A 1 104 ? 12.692 -2.563 -19.079 1.00 52.94 104 GLN A N 1
ATOM 760 C CA . GLN A 1 104 ? 12.696 -3.821 -18.347 1.00 52.94 104 GLN A CA 1
ATOM 761 C C . GLN A 1 104 ? 14.140 -4.302 -18.215 1.00 52.94 104 GLN A C 1
ATOM 763 O O . GLN A 1 104 ? 14.799 -4.518 -19.233 1.00 52.94 104 GLN A O 1
ATOM 768 N N . ASN A 1 105 ? 14.602 -4.510 -16.976 1.00 53.69 105 ASN A N 1
ATOM 769 C CA . ASN A 1 105 ? 15.836 -5.231 -16.640 1.00 53.69 105 ASN A CA 1
ATOM 770 C C . ASN A 1 105 ? 17.032 -4.866 -17.526 1.00 53.69 105 ASN A C 1
ATOM 772 O O . ASN A 1 105 ? 17.763 -5.743 -17.993 1.00 53.69 105 ASN A O 1
ATOM 776 N N . ASN A 1 106 ? 17.208 -3.575 -17.804 1.00 57.72 106 ASN A N 1
ATOM 777 C CA . ASN A 1 106 ? 18.466 -3.128 -18.358 1.00 57.72 106 ASN A CA 1
ATOM 778 C C . ASN A 1 106 ? 19.463 -3.267 -17.209 1.00 57.72 106 ASN A C 1
ATOM 780 O O . ASN A 1 106 ? 19.453 -2.445 -16.320 1.00 57.72 106 ASN A O 1
ATOM 784 N N . ASP A 1 107 ? 20.182 -4.374 -17.149 1.00 56.50 107 ASP A N 1
ATOM 785 C CA . ASP A 1 107 ? 21.323 -4.611 -16.265 1.00 56.50 107 ASP A CA 1
ATOM 786 C C . ASP A 1 107 ? 22.493 -4.784 -17.236 1.00 56.50 107 ASP A C 1
ATOM 788 O O . ASP A 1 107 ? 22.802 -5.883 -17.707 1.00 56.50 107 ASP A O 1
ATOM 792 N N . SER A 1 108 ? 22.969 -3.641 -17.744 1.00 61.03 108 SER A N 1
ATOM 793 C CA . SER A 1 108 ? 23.828 -3.578 -18.933 1.00 61.03 108 SER A CA 1
ATOM 794 C C . SER A 1 108 ? 25.197 -4.222 -18.701 1.00 61.03 108 SER A C 1
ATOM 796 O O . SER A 1 108 ? 25.835 -4.660 -19.666 1.00 61.03 108 SER A O 1
ATOM 798 N N . ASP A 1 109 ? 25.645 -4.297 -17.451 1.00 55.97 109 ASP A N 1
ATOM 799 C CA . ASP A 1 109 ? 26.887 -4.944 -17.037 1.00 55.97 109 ASP A CA 1
ATOM 800 C C . ASP A 1 109 ? 26.681 -6.257 -16.250 1.00 55.97 109 ASP A C 1
ATOM 802 O O . ASP A 1 109 ? 27.649 -6.999 -16.043 1.00 55.97 109 ASP A O 1
ATOM 806 N N . ASN A 1 110 ? 25.424 -6.636 -16.003 1.00 59.59 110 ASN A N 1
ATOM 807 C CA . ASN A 1 110 ? 24.966 -7.941 -15.532 1.00 59.59 110 ASN A CA 1
ATOM 808 C C . ASN A 1 110 ? 25.410 -8.253 -14.090 1.00 59.59 110 ASN A C 1
ATOM 810 O O . ASN A 1 110 ? 25.771 -9.400 -13.776 1.00 59.59 110 ASN A O 1
ATOM 814 N N . ASP A 1 111 ? 25.412 -7.236 -13.232 1.00 55.28 111 ASP A N 1
ATOM 815 C CA . ASP A 1 111 ? 25.834 -7.311 -11.833 1.00 55.28 111 ASP A CA 1
ATOM 816 C C . ASP A 1 111 ? 24.676 -7.597 -10.851 1.00 55.28 111 ASP A C 1
ATOM 818 O O . ASP A 1 111 ? 24.910 -7.898 -9.674 1.00 55.28 111 ASP A O 1
ATOM 822 N N . GLY A 1 112 ? 23.436 -7.623 -11.354 1.00 55.66 112 GLY A N 1
ATOM 823 C CA . GLY A 1 112 ? 22.215 -7.863 -10.593 1.00 55.66 112 GLY A CA 1
ATOM 824 C C . GLY A 1 112 ? 21.493 -6.595 -10.124 1.00 55.66 112 GLY A C 1
ATOM 825 O O . GLY A 1 112 ? 20.525 -6.714 -9.361 1.00 55.66 112 GLY A O 1
ATOM 826 N N . ILE A 1 113 ? 21.924 -5.404 -10.549 1.00 57.66 113 ILE A N 1
ATOM 827 C CA . ILE A 1 113 ? 21.273 -4.119 -10.276 1.00 57.66 113 ILE A CA 1
ATOM 828 C C . ILE A 1 113 ? 20.599 -3.604 -11.555 1.00 57.66 113 ILE A C 1
ATOM 830 O O . ILE A 1 113 ? 21.154 -3.647 -12.645 1.00 57.66 113 ILE A O 1
ATOM 834 N N . ILE A 1 114 ? 19.352 -3.133 -11.441 1.00 59.88 114 ILE A N 1
ATOM 835 C CA . ILE A 1 114 ? 18.614 -2.611 -12.599 1.00 59.88 114 ILE A CA 1
ATOM 836 C C . ILE A 1 114 ? 18.974 -1.138 -12.828 1.00 59.88 114 ILE A C 1
ATOM 838 O O . ILE A 1 114 ? 18.989 -0.323 -11.902 1.00 59.88 114 ILE A O 1
ATOM 842 N N . GLU A 1 115 ? 19.188 -0.792 -14.094 1.00 59.78 115 GLU A N 1
ATOM 843 C CA . GLU A 1 115 ? 19.615 0.516 -14.577 1.00 59.78 115 GLU A CA 1
ATOM 844 C C . GLU A 1 115 ? 18.468 1.538 -14.608 1.00 59.78 115 GLU A C 1
ATOM 846 O O . GLU A 1 115 ? 18.001 1.966 -15.667 1.00 59.78 115 GLU A O 1
ATOM 851 N N . GLY A 1 116 ? 18.028 1.961 -13.420 1.00 57.94 116 GLY A N 1
ATOM 852 C CA . GLY A 1 116 ? 17.047 3.032 -13.218 1.00 57.94 116 GLY A CA 1
ATOM 853 C C . GLY A 1 116 ? 15.584 2.581 -13.161 1.00 57.94 116 GLY A C 1
ATOM 854 O O . GLY A 1 116 ? 15.278 1.395 -13.081 1.00 57.94 116 GLY A O 1
ATOM 855 N N . SER A 1 117 ? 14.676 3.566 -13.152 1.00 61.81 117 SER A N 1
ATOM 856 C CA . SER A 1 117 ? 13.231 3.325 -13.032 1.00 61.81 117 SER A CA 1
ATOM 857 C C . SER A 1 117 ? 12.677 2.548 -14.212 1.00 61.81 117 SER A C 1
ATOM 859 O O . SER A 1 117 ? 12.858 2.956 -15.358 1.00 61.81 117 SER A O 1
ATOM 861 N N . SER A 1 118 ? 11.934 1.479 -13.914 1.00 61.59 118 SER A N 1
ATOM 862 C CA . SER A 1 118 ? 11.146 0.712 -14.881 1.00 61.59 118 SER A CA 1
ATOM 863 C C . SER A 1 118 ? 9.932 1.481 -15.416 1.00 61.59 118 SER A C 1
ATOM 865 O O . SER A 1 118 ? 9.282 0.988 -16.333 1.00 61.59 118 SER A O 1
ATOM 867 N N . SER A 1 119 ? 9.636 2.673 -14.876 1.00 65.31 119 SER A N 1
ATOM 868 C CA . SER A 1 119 ? 8.509 3.525 -15.265 1.00 65.31 119 SER A CA 1
ATOM 869 C C . SER A 1 119 ? 8.978 4.800 -15.963 1.00 65.31 119 SER A C 1
ATOM 871 O O . SER A 1 119 ? 9.764 5.574 -15.410 1.00 65.31 119 SER A O 1
ATOM 873 N N . ILE A 1 120 ? 8.435 5.071 -17.152 1.00 61.88 120 ILE A N 1
ATOM 874 C CA . ILE A 1 120 ? 8.764 6.275 -17.940 1.00 61.88 120 ILE A CA 1
ATOM 875 C C . ILE A 1 120 ? 7.933 7.494 -17.483 1.00 61.88 120 ILE A C 1
ATOM 877 O O . ILE A 1 120 ? 8.398 8.633 -17.581 1.00 61.88 120 ILE A O 1
ATOM 881 N N . GLY A 1 121 ? 6.728 7.270 -16.946 1.00 64.50 121 GLY A N 1
ATOM 882 C CA . GLY A 1 121 ? 5.815 8.319 -16.477 1.00 64.50 121 GLY A CA 1
ATOM 883 C C . GLY A 1 121 ? 6.047 8.781 -15.035 1.00 64.50 121 GLY A C 1
ATOM 884 O O . GLY A 1 121 ? 6.641 8.069 -14.224 1.00 64.50 121 GLY A O 1
ATOM 885 N N . THR A 1 122 ? 5.545 9.975 -14.696 1.00 69.50 122 THR A N 1
ATOM 886 C CA . THR A 1 122 ? 5.503 10.527 -13.318 1.00 69.50 122 THR A CA 1
ATOM 887 C C . THR A 1 122 ? 4.082 10.627 -12.756 1.00 69.50 122 THR A C 1
ATOM 889 O O . THR A 1 122 ? 3.863 11.224 -11.700 1.00 69.50 122 THR A O 1
ATOM 892 N N . ALA A 1 123 ? 3.090 10.128 -13.495 1.00 74.69 123 ALA A N 1
ATOM 893 C CA . ALA A 1 123 ? 1.705 10.145 -13.058 1.00 74.69 123 ALA A CA 1
ATOM 894 C C . ALA A 1 123 ? 1.503 9.166 -11.893 1.00 74.69 123 ALA A C 1
ATOM 896 O O . ALA A 1 123 ? 1.983 8.038 -11.943 1.00 74.69 123 ALA A O 1
ATOM 897 N N . GLN A 1 124 ? 0.768 9.597 -10.866 1.00 84.75 124 GLN A N 1
ATOM 898 C CA . GLN A 1 124 ? 0.487 8.779 -9.686 1.00 84.75 124 GLN A CA 1
ATOM 899 C C . GLN A 1 124 ? -0.296 7.518 -10.064 1.00 84.75 124 GLN A C 1
ATOM 901 O O . GLN A 1 124 ? -1.287 7.587 -10.798 1.00 84.75 124 GLN A O 1
ATOM 906 N N . ARG A 1 125 ? 0.133 6.377 -9.528 1.00 89.94 125 ARG A N 1
ATOM 907 C CA . ARG A 1 125 ? -0.529 5.081 -9.702 1.00 89.94 125 ARG A CA 1
ATOM 908 C C . ARG A 1 125 ? -0.859 4.510 -8.339 1.00 89.94 125 ARG A C 1
ATOM 910 O O . ARG A 1 125 ? 0.010 4.516 -7.475 1.00 89.94 125 ARG A O 1
ATOM 917 N N . VAL A 1 126 ? -2.082 4.034 -8.142 1.00 94.19 126 VAL A N 1
ATOM 918 C CA . VAL A 1 126 ? -2.542 3.559 -6.834 1.00 94.19 126 VAL A CA 1
ATOM 919 C C . VAL A 1 126 ? -3.171 2.177 -6.958 1.00 94.19 126 VAL A C 1
ATOM 921 O O . VAL A 1 126 ? -4.075 1.977 -7.760 1.00 94.19 126 VAL A O 1
ATOM 924 N N . GLY A 1 127 ? -2.720 1.200 -6.176 1.00 94.12 127 GLY A N 1
ATOM 925 C CA . GLY A 1 127 ? -3.335 -0.130 -6.168 1.00 94.12 127 GLY A CA 1
ATOM 926 C C . GLY A 1 127 ? -4.730 -0.076 -5.552 1.00 94.12 127 GLY A C 1
ATOM 927 O O . GLY A 1 127 ? -5.725 -0.352 -6.222 1.00 94.12 127 GLY A O 1
ATOM 928 N N . LEU A 1 128 ? -4.796 0.354 -4.293 1.00 94.56 128 LEU A N 1
ATOM 929 C CA . LEU A 1 128 ? -6.028 0.603 -3.548 1.00 94.56 128 LEU A CA 1
ATOM 930 C C . LEU A 1 128 ? -6.030 2.022 -2.978 1.00 94.56 128 LEU A C 1
ATOM 932 O O . LEU A 1 128 ? -5.111 2.398 -2.256 1.00 94.56 128 LEU A O 1
ATOM 936 N N . TRP A 1 129 ? -7.088 2.777 -3.249 1.00 95.88 129 TRP A N 1
ATOM 937 C CA . TRP A 1 129 ? -7.263 4.137 -2.759 1.00 95.88 129 TRP A CA 1
ATOM 938 C C . TRP A 1 129 ? -8.537 4.263 -1.920 1.00 95.88 129 TRP A C 1
ATOM 940 O O . TRP A 1 129 ? -9.652 4.106 -2.427 1.00 95.88 129 TRP A O 1
ATOM 950 N N . VAL A 1 130 ? -8.360 4.560 -0.634 1.00 95.81 130 VAL A N 1
ATOM 951 C CA . VAL A 1 130 ? -9.427 4.992 0.273 1.00 95.81 130 VAL A CA 1
ATOM 952 C C . VAL A 1 130 ? -9.515 6.516 0.187 1.00 95.81 130 VAL A C 1
ATOM 954 O O . VAL A 1 130 ? -8.738 7.209 0.837 1.00 95.81 130 VAL A O 1
ATOM 957 N N . ASP A 1 131 ? -10.401 7.017 -0.673 1.00 95.69 131 ASP A N 1
ATOM 958 C CA . ASP A 1 131 ? -10.613 8.460 -0.898 1.00 95.69 131 ASP A CA 1
ATOM 959 C C . ASP A 1 131 ? -11.725 9.021 0.003 1.00 95.69 131 ASP A C 1
ATOM 961 O O . ASP A 1 131 ? -11.776 10.215 0.263 1.00 95.69 131 ASP A O 1
ATOM 965 N N . GLU A 1 132 ? -12.611 8.153 0.496 1.00 94.94 132 GLU A N 1
ATOM 966 C CA . GLU A 1 132 ? -13.720 8.499 1.387 1.00 94.94 132 GLU A CA 1
ATOM 967 C C . GLU A 1 132 ? -13.791 7.531 2.577 1.00 94.94 132 GLU A C 1
ATOM 969 O O . GLU A 1 132 ? -13.420 6.355 2.474 1.00 94.94 132 GLU A O 1
ATOM 974 N N . ALA A 1 133 ? -14.296 8.031 3.705 1.00 94.94 133 ALA A N 1
ATOM 975 C CA . ALA A 1 133 ? -14.233 7.360 4.998 1.00 94.94 133 ALA A CA 1
ATOM 976 C C . ALA A 1 133 ? -14.897 5.971 5.050 1.00 94.94 133 ALA A C 1
ATOM 978 O O . ALA A 1 133 ? -15.958 5.717 4.472 1.00 94.94 133 ALA A O 1
ATOM 979 N N . ILE A 1 134 ? -14.324 5.088 5.871 1.00 94.00 134 ILE A N 1
ATOM 980 C CA . ILE A 1 134 ? -14.828 3.742 6.163 1.00 94.00 134 ILE A CA 1
ATOM 981 C C . ILE A 1 134 ? -15.182 3.671 7.651 1.00 94.00 134 ILE A C 1
ATOM 983 O O . ILE A 1 134 ? -14.315 3.671 8.517 1.00 94.00 134 ILE A O 1
ATOM 987 N N . THR A 1 135 ? -16.470 3.571 7.974 1.00 93.50 135 THR A N 1
ATOM 988 C CA . THR A 1 135 ? -16.966 3.423 9.358 1.00 93.50 135 THR A CA 1
ATOM 989 C C . THR A 1 135 ? -16.545 2.087 9.975 1.00 93.50 135 THR A C 1
ATOM 991 O O . THR A 1 135 ? -16.372 1.984 11.185 1.00 93.50 135 THR A O 1
ATOM 994 N N . GLY A 1 136 ? -16.430 1.065 9.133 1.00 90.62 136 GLY A N 1
ATOM 995 C CA . GLY A 1 136 ? -16.043 -0.292 9.486 1.00 90.62 136 GLY A CA 1
ATOM 996 C C . GLY A 1 136 ? -14.542 -0.566 9.421 1.00 90.62 136 GLY A C 1
ATOM 997 O O . GLY A 1 136 ? -13.728 0.356 9.349 1.00 90.62 136 GLY A O 1
ATOM 998 N N . SER A 1 137 ? -14.169 -1.850 9.399 1.00 91.25 137 SER A N 1
ATOM 999 C CA . SER A 1 137 ? -12.780 -2.254 9.139 1.00 91.25 137 SER A CA 1
ATOM 1000 C C . SER A 1 137 ? -12.506 -2.441 7.640 1.00 91.25 137 SER A C 1
ATOM 1002 O O . SER A 1 137 ? -13.369 -2.883 6.875 1.00 91.25 137 SER A O 1
ATOM 1004 N N . LEU A 1 138 ? -11.271 -2.159 7.231 1.00 93.44 138 LEU A N 1
ATOM 1005 C CA . LEU A 1 138 ? -10.719 -2.474 5.919 1.00 93.44 138 LEU A CA 1
ATOM 1006 C C . LEU A 1 138 ? -9.832 -3.717 6.042 1.00 93.44 138 LEU A C 1
ATOM 1008 O O . LEU A 1 138 ? -8.800 -3.688 6.714 1.00 93.44 138 LEU A O 1
ATOM 1012 N N . ILE A 1 139 ? -10.248 -4.821 5.422 1.00 91.00 139 ILE A N 1
ATOM 1013 C CA . ILE A 1 139 ? -9.625 -6.132 5.628 1.00 91.00 139 ILE A CA 1
ATOM 1014 C C . ILE A 1 139 ? -9.127 -6.697 4.301 1.00 91.00 139 ILE A C 1
ATOM 1016 O O . ILE A 1 139 ? -9.902 -6.895 3.370 1.00 91.00 139 ILE A O 1
ATOM 1020 N N . GLY A 1 140 ? -7.840 -7.015 4.236 1.00 90.25 140 GLY A N 1
ATOM 1021 C CA . GLY A 1 140 ? -7.223 -7.734 3.127 1.00 90.25 140 GLY A CA 1
ATOM 1022 C C . GLY A 1 140 ? -6.895 -9.148 3.578 1.00 90.25 140 GLY A C 1
ATOM 1023 O O . GLY A 1 140 ? -6.134 -9.332 4.524 1.00 90.25 140 GLY A O 1
ATOM 1024 N N . LYS A 1 141 ? -7.471 -10.171 2.950 1.00 86.88 141 LYS A N 1
ATOM 1025 C CA . LYS A 1 141 ? -7.322 -11.572 3.387 1.00 86.88 141 LYS A CA 1
ATOM 1026 C C . LYS A 1 141 ? -6.266 -12.351 2.602 1.00 86.88 141 LYS A C 1
ATOM 1028 O O . LYS A 1 141 ? -6.100 -13.540 2.846 1.00 86.88 141 LYS A O 1
ATOM 1033 N N . GLY A 1 142 ? -5.544 -11.704 1.690 1.00 85.25 142 GLY A N 1
ATOM 1034 C CA . GLY A 1 142 ? -4.486 -12.294 0.866 1.00 85.25 142 GLY A CA 1
ATOM 1035 C C . GLY A 1 142 ? -4.410 -11.614 -0.500 1.00 85.25 142 GLY A C 1
ATOM 1036 O O . GLY A 1 142 ? -4.884 -10.489 -0.647 1.00 85.25 142 GLY A O 1
ATOM 1037 N N . GLY A 1 143 ? -3.822 -12.295 -1.482 1.00 88.06 143 GLY A N 1
ATOM 1038 C CA . GLY A 1 143 ? -3.554 -11.723 -2.803 1.00 88.06 143 GLY A CA 1
ATOM 1039 C C . GLY A 1 143 ? -2.389 -10.731 -2.788 1.00 88.06 143 GLY A C 1
ATOM 1040 O O . GLY A 1 143 ? -1.675 -10.619 -1.783 1.00 88.06 143 GLY A O 1
ATOM 1041 N N . PHE A 1 144 ? -2.185 -10.028 -3.901 1.00 90.00 144 PHE A N 1
ATOM 1042 C CA . PHE A 1 144 ? -1.090 -9.069 -4.039 1.00 90.00 144 PHE A CA 1
A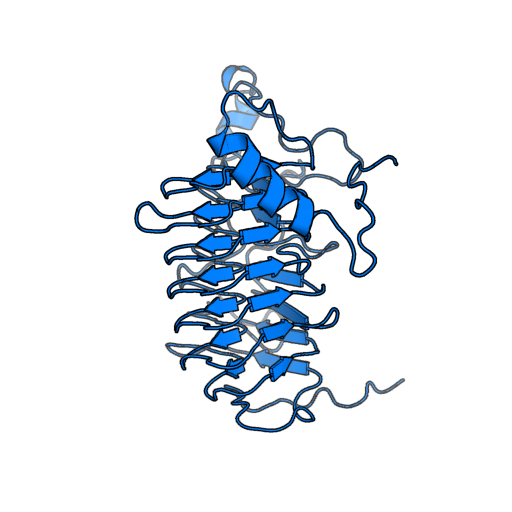TOM 1043 C C . PHE A 1 144 ? -1.481 -7.780 -4.766 1.00 90.00 144 PHE A C 1
ATOM 1045 O O . PHE A 1 144 ? -2.423 -7.734 -5.554 1.00 90.00 144 PHE A O 1
ATOM 1052 N N . ILE A 1 145 ? -0.686 -6.740 -4.536 1.00 94.12 145 ILE A N 1
ATOM 1053 C CA . ILE A 1 145 ? -0.646 -5.502 -5.304 1.00 94.12 145 ILE A CA 1
ATOM 1054 C C . ILE A 1 145 ? 0.762 -5.363 -5.886 1.00 94.12 145 ILE A C 1
ATOM 1056 O O . ILE A 1 145 ? 1.748 -5.392 -5.148 1.00 94.12 145 ILE A O 1
ATOM 1060 N N . ARG A 1 146 ? 0.845 -5.194 -7.205 1.00 91.06 146 ARG A N 1
ATOM 1061 C CA . ARG A 1 146 ? 2.074 -4.941 -7.955 1.00 91.06 146 ARG A CA 1
ATOM 1062 C C . ARG A 1 146 ? 1.887 -3.701 -8.822 1.00 91.06 146 ARG A C 1
ATOM 1064 O O . ARG A 1 146 ? 0.857 -3.561 -9.483 1.00 91.06 146 ARG A O 1
ATOM 1071 N N . ILE A 1 147 ? 2.874 -2.804 -8.816 1.00 89.81 147 ILE A N 1
ATOM 1072 C CA . ILE A 1 147 ? 2.822 -1.567 -9.600 1.00 89.81 147 ILE A CA 1
ATOM 1073 C C . ILE A 1 147 ? 4.195 -1.263 -10.200 1.00 89.81 147 ILE A C 1
ATOM 1075 O O . ILE A 1 147 ? 5.165 -1.072 -9.474 1.00 89.81 147 ILE A O 1
ATOM 1079 N N . ASP A 1 148 ? 4.277 -1.134 -11.517 1.00 84.81 148 ASP A N 1
ATOM 1080 C CA . ASP A 1 148 ? 5.377 -0.413 -12.153 1.00 84.81 148 ASP A CA 1
ATOM 1081 C C . ASP A 1 148 ? 4.960 1.069 -12.196 1.00 84.81 148 ASP A C 1
ATOM 1083 O O . ASP A 1 148 ? 3.900 1.381 -12.740 1.00 84.81 148 ASP A O 1
ATOM 1087 N N . GLY A 1 149 ? 5.707 1.996 -11.584 1.00 83.69 149 GLY A N 1
ATOM 1088 C CA . GLY A 1 149 ? 5.294 3.405 -11.511 1.00 83.69 149 GLY A CA 1
ATOM 1089 C C . GLY A 1 149 ? 6.124 4.297 -10.589 1.00 83.69 149 GLY A C 1
ATOM 1090 O O . GLY A 1 149 ? 6.281 3.988 -9.410 1.00 83.69 149 GLY A O 1
ATOM 1091 N N . ASN A 1 150 ? 6.575 5.453 -11.088 1.00 83.81 150 ASN A N 1
ATOM 1092 C CA . ASN A 1 150 ? 7.090 6.523 -10.222 1.00 83.81 150 ASN A CA 1
ATOM 1093 C C . ASN A 1 150 ? 5.932 7.195 -9.468 1.00 83.81 150 ASN A C 1
ATOM 1095 O O . ASN A 1 150 ? 4.828 7.312 -10.002 1.00 83.81 150 ASN A O 1
ATOM 1099 N N . ASN A 1 151 ? 6.184 7.671 -8.247 1.00 88.31 151 ASN A N 1
ATOM 1100 C CA . ASN A 1 151 ? 5.173 8.239 -7.354 1.00 88.31 151 ASN A CA 1
ATOM 1101 C C . ASN A 1 151 ? 3.960 7.301 -7.167 1.00 88.31 151 ASN A C 1
ATOM 1103 O O . ASN A 1 151 ? 2.812 7.739 -7.080 1.00 88.31 151 ASN A O 1
ATOM 1107 N N . ALA A 1 152 ? 4.204 5.989 -7.178 1.00 92.19 152 ALA A N 1
ATOM 1108 C CA . ALA A 1 152 ? 3.170 4.978 -7.010 1.00 92.19 152 ALA A CA 1
ATOM 1109 C C . ALA A 1 152 ? 2.844 4.736 -5.531 1.00 92.19 152 ALA A C 1
ATOM 1111 O O . ALA A 1 152 ? 3.677 4.973 -4.655 1.00 92.19 152 ALA A O 1
ATOM 1112 N N . ARG A 1 153 ? 1.632 4.250 -5.263 1.00 96.38 153 ARG A N 1
ATOM 1113 C CA . ARG A 1 153 ? 1.126 3.858 -3.946 1.00 96.38 153 ARG A CA 1
ATOM 1114 C C . ARG A 1 153 ? 0.514 2.470 -4.025 1.00 96.38 153 ARG A C 1
ATOM 1116 O O . ARG A 1 153 ? -0.406 2.254 -4.806 1.00 96.38 153 ARG A O 1
ATOM 1123 N N . GLY A 1 154 ? 0.987 1.515 -3.232 1.00 96.31 154 GLY A N 1
ATOM 1124 C CA . GLY A 1 154 ? 0.336 0.202 -3.164 1.00 96.31 154 GLY A CA 1
ATOM 1125 C C . GLY A 1 154 ? -1.061 0.354 -2.574 1.00 96.31 154 GLY A C 1
ATOM 1126 O O . GLY A 1 154 ? -2.061 0.048 -3.223 1.00 96.31 154 GLY A O 1
ATOM 1127 N N . VAL A 1 155 ? -1.115 0.937 -1.378 1.00 97.44 155 VAL A N 1
ATOM 1128 C CA . VAL A 1 155 ? -2.343 1.405 -0.735 1.00 97.44 155 VAL A CA 1
ATOM 1129 C C . VAL A 1 155 ? -2.178 2.865 -0.325 1.00 97.44 155 VAL A C 1
ATOM 1131 O O . VAL A 1 155 ? -1.145 3.229 0.233 1.00 97.44 155 VAL A O 1
ATOM 1134 N N . GLN A 1 156 ? -3.194 3.685 -0.573 1.00 97.75 156 GLN A N 1
ATOM 1135 C CA . GLN A 1 156 ? -3.262 5.077 -0.134 1.00 97.75 156 GLN A CA 1
ATOM 1136 C C . GLN A 1 156 ? -4.549 5.309 0.663 1.00 97.75 156 GLN A C 1
ATOM 1138 O O . GLN A 1 156 ? -5.643 5.005 0.178 1.00 97.75 156 GLN A O 1
ATOM 1143 N N . VAL A 1 157 ? -4.413 5.828 1.884 1.00 98.12 157 VAL A N 1
ATOM 1144 C CA . VAL A 1 157 ? -5.525 6.125 2.794 1.00 98.12 157 VAL A CA 1
ATOM 1145 C C . VAL A 1 157 ? -5.606 7.628 3.030 1.00 98.12 157 VAL A C 1
ATOM 1147 O O . VAL A 1 157 ? -4.850 8.160 3.841 1.00 98.12 157 VAL A O 1
ATOM 1150 N N . ASP A 1 158 ? -6.524 8.292 2.330 1.00 97.88 158 ASP A N 1
ATOM 1151 C CA . ASP A 1 158 ? -6.711 9.749 2.375 1.00 97.88 158 ASP A CA 1
ATOM 1152 C C . ASP A 1 158 ? -7.904 10.191 3.235 1.00 97.88 158 ASP A C 1
ATOM 1154 O O . ASP A 1 158 ? -8.021 11.379 3.537 1.00 97.88 158 ASP A O 1
ATOM 1158 N N . ASP A 1 159 ? -8.751 9.258 3.678 1.00 97.88 159 ASP A N 1
ATOM 1159 C CA . ASP A 1 159 ? -9.850 9.527 4.612 1.00 97.88 159 ASP A CA 1
ATOM 1160 C C . ASP A 1 159 ? -9.947 8.451 5.710 1.00 97.88 159 ASP A C 1
ATOM 1162 O O . ASP A 1 159 ? -9.323 7.387 5.642 1.00 97.88 159 ASP A O 1
ATOM 1166 N N . ASP A 1 160 ? -10.689 8.766 6.770 1.00 97.94 160 ASP A N 1
ATOM 1167 C CA . ASP A 1 160 ? -10.658 8.050 8.038 1.00 97.94 160 ASP A CA 1
ATOM 1168 C C . ASP A 1 160 ? -11.188 6.605 7.929 1.00 97.94 160 ASP A C 1
ATOM 1170 O O . ASP A 1 160 ? -12.252 6.333 7.366 1.00 97.94 160 ASP A O 1
ATOM 1174 N N . ILE A 1 161 ? -10.493 5.673 8.587 1.00 97.69 161 ILE A N 1
ATOM 1175 C CA . ILE A 1 161 ? -10.971 4.314 8.876 1.00 97.69 161 ILE A CA 1
ATOM 1176 C C . ILE A 1 161 ? -11.311 4.248 10.370 1.00 97.69 161 ILE A C 1
ATOM 1178 O O . ILE A 1 161 ? -10.436 4.341 11.232 1.00 97.69 161 ILE A O 1
ATOM 1182 N N . PHE A 1 162 ? -12.592 4.100 10.705 1.00 96.44 162 PHE A N 1
ATOM 1183 C CA . PHE A 1 162 ? -13.081 4.192 12.087 1.00 96.44 162 PHE A CA 1
ATOM 1184 C C . PHE A 1 162 ? -12.902 2.907 12.906 1.00 96.44 162 PHE A C 1
ATOM 1186 O O . PHE A 1 162 ? -12.976 2.950 14.137 1.00 96.44 162 PHE A O 1
ATOM 1193 N N . GLU A 1 163 ? -12.636 1.778 12.255 1.00 95.81 163 GLU A N 1
ATOM 1194 C CA . GLU A 1 163 ? -12.190 0.561 12.928 1.00 95.81 163 GLU A CA 1
ATOM 1195 C C . GLU A 1 163 ? -10.769 0.188 12.483 1.00 95.81 163 GLU A C 1
ATOM 1197 O O . GLU A 1 163 ? -9.863 1.016 12.576 1.00 95.81 163 GLU A O 1
ATOM 1202 N N . ASN A 1 164 ? -10.530 -1.059 12.073 1.00 95.25 164 ASN A N 1
ATOM 1203 C CA . ASN A 1 164 ? -9.185 -1.579 11.851 1.00 95.25 164 ASN A CA 1
ATOM 1204 C C . ASN A 1 164 ? -8.817 -1.590 10.369 1.00 95.25 164 ASN A C 1
ATOM 1206 O O . ASN A 1 164 ? -9.657 -1.850 9.510 1.00 95.25 164 ASN A O 1
ATOM 1210 N N . PHE A 1 165 ? -7.535 -1.403 10.084 1.00 96.88 165 PHE A N 1
ATOM 1211 C CA . PHE A 1 165 ? -6.939 -1.686 8.785 1.00 96.88 165 PHE A CA 1
ATOM 1212 C C . PHE A 1 165 ? -6.036 -2.919 8.938 1.00 96.88 165 PHE A C 1
ATOM 1214 O O . PHE A 1 165 ? -4.944 -2.817 9.492 1.00 96.88 165 PHE A O 1
ATOM 1221 N N . ASP A 1 166 ? -6.509 -4.101 8.529 1.00 94.19 166 ASP A N 1
ATOM 1222 C CA . ASP A 1 166 ? -5.812 -5.388 8.730 1.00 94.19 166 ASP A CA 1
ATOM 1223 C C . ASP A 1 166 ? -5.589 -6.099 7.395 1.00 94.19 166 ASP A C 1
ATOM 1225 O O . ASP A 1 166 ? -6.519 -6.645 6.796 1.00 94.19 166 ASP A O 1
ATOM 1229 N N . PHE A 1 167 ? -4.353 -6.062 6.905 1.00 92.25 167 PHE A N 1
ATOM 1230 C CA . PHE A 1 167 ? -4.000 -6.470 5.552 1.00 92.25 167 PHE A CA 1
ATOM 1231 C C . PHE A 1 167 ? -3.017 -7.636 5.537 1.00 92.25 167 PHE A C 1
ATOM 1233 O O . PHE A 1 167 ? -1.826 -7.500 5.794 1.00 92.25 167 PHE A O 1
ATOM 1240 N N . SER A 1 168 ? -3.527 -8.802 5.154 1.00 91.25 168 SER A N 1
ATOM 1241 C CA . SER A 1 168 ? -2.742 -9.945 4.671 1.00 91.25 168 SER A CA 1
ATOM 1242 C C . SER A 1 168 ? -2.464 -9.875 3.169 1.00 91.25 168 SER A C 1
ATOM 1244 O O . SER A 1 168 ? -1.676 -10.667 2.662 1.00 91.25 168 SER A O 1
ATOM 1246 N N . THR A 1 169 ? -3.102 -8.942 2.459 1.00 91.50 169 THR A N 1
ATOM 1247 C CA . THR A 1 169 ? -2.763 -8.605 1.074 1.00 91.50 169 THR A CA 1
ATOM 1248 C C . THR A 1 169 ? -1.354 -8.028 1.031 1.00 91.50 169 THR A C 1
ATOM 1250 O O . THR A 1 169 ? -1.038 -7.088 1.765 1.00 91.50 169 THR A O 1
ATOM 1253 N N . ALA A 1 170 ? -0.500 -8.617 0.199 1.00 91.06 170 ALA A N 1
ATOM 1254 C CA . ALA A 1 170 ? 0.883 -8.191 0.049 1.00 91.06 170 ALA A CA 1
ATOM 1255 C C . ALA A 1 170 ? 0.988 -7.035 -0.954 1.00 91.06 170 ALA A C 1
ATOM 1257 O O . ALA A 1 170 ? 0.298 -7.028 -1.968 1.00 91.06 170 ALA A O 1
ATOM 1258 N N . VAL A 1 171 ? 1.899 -6.093 -0.729 1.00 92.94 171 VAL A N 1
ATOM 1259 C CA . VAL A 1 171 ? 2.372 -5.169 -1.775 1.00 92.94 171 VAL A CA 1
ATOM 1260 C C . VAL A 1 171 ? 3.652 -5.764 -2.356 1.00 92.94 171 VAL A C 1
ATOM 1262 O O . VAL A 1 171 ? 4.746 -5.216 -2.234 1.00 92.94 171 VAL A O 1
ATOM 1265 N N . HIS A 1 172 ? 3.516 -6.993 -2.846 1.00 87.00 172 HIS A N 1
ATOM 1266 C CA . HIS A 1 172 ? 4.597 -7.841 -3.320 1.00 87.00 172 HIS A CA 1
ATOM 1267 C C . HIS A 1 172 ? 4.000 -9.044 -4.054 1.00 87.00 172 HIS A C 1
ATOM 1269 O O . HIS A 1 172 ? 3.295 -9.855 -3.450 1.00 87.00 172 HIS A O 1
ATOM 1275 N N . ASP A 1 173 ? 4.301 -9.182 -5.343 1.00 81.81 173 ASP A N 1
ATOM 1276 C CA . ASP A 1 173 ? 4.151 -10.449 -6.048 1.00 81.81 173 ASP A CA 1
ATOM 1277 C C . ASP A 1 173 ? 5.424 -11.287 -5.864 1.00 81.81 173 ASP A C 1
ATOM 1279 O O . ASP A 1 173 ? 6.531 -10.839 -6.159 1.00 81.81 173 ASP A O 1
ATOM 1283 N N . GLY A 1 174 ? 5.275 -12.532 -5.408 1.00 70.00 174 GLY A N 1
ATOM 1284 C CA . GLY A 1 174 ? 6.412 -13.392 -5.065 1.00 70.00 174 GLY A CA 1
ATOM 1285 C C . GLY A 1 174 ? 7.309 -13.799 -6.242 1.00 70.00 174 GLY A C 1
ATOM 1286 O O . GLY A 1 174 ? 8.356 -14.406 -6.013 1.00 70.00 174 GLY A O 1
ATOM 1287 N N . GLN A 1 175 ? 6.916 -13.517 -7.488 1.00 69.25 175 GLN A N 1
ATOM 1288 C CA . GLN A 1 175 ? 7.740 -13.759 -8.676 1.00 69.25 175 GLN A CA 1
ATOM 1289 C C . GLN A 1 175 ? 8.274 -12.467 -9.294 1.00 69.25 175 GLN A C 1
ATOM 1291 O O . GLN A 1 175 ? 9.371 -12.470 -9.853 1.00 69.25 175 GLN A O 1
ATOM 1296 N N . LEU A 1 176 ? 7.501 -11.388 -9.221 1.00 69.12 176 LEU A N 1
ATOM 1297 C CA . LEU A 1 176 ? 7.718 -10.170 -9.991 1.00 69.12 176 LEU A CA 1
ATOM 1298 C C . LEU A 1 176 ? 8.112 -8.957 -9.127 1.00 69.12 176 LEU A C 1
ATOM 1300 O O . LEU A 1 176 ? 8.524 -7.927 -9.666 1.00 69.12 176 LEU A O 1
ATOM 1304 N N . GLY A 1 177 ? 8.060 -9.089 -7.800 1.00 77.62 177 GLY A N 1
ATOM 1305 C CA . GLY A 1 177 ? 8.321 -8.018 -6.839 1.00 77.62 177 GLY A CA 1
ATOM 1306 C C . GLY A 1 177 ? 7.066 -7.197 -6.521 1.00 77.62 177 GLY A C 1
ATOM 1307 O O . GLY A 1 177 ? 5.968 -7.526 -6.964 1.00 77.62 177 GLY A O 1
ATOM 1308 N N . GLY A 1 178 ? 7.205 -6.142 -5.715 1.00 85.94 178 GLY A N 1
ATOM 1309 C CA . GLY A 1 178 ? 6.082 -5.262 -5.365 1.00 85.94 178 GLY A CA 1
ATOM 1310 C C . GLY A 1 178 ? 5.970 -4.046 -6.272 1.00 85.94 178 GLY A C 1
ATOM 1311 O O . GLY A 1 178 ? 5.508 -4.150 -7.409 1.00 85.94 178 GLY A O 1
ATOM 1312 N N . ILE A 1 179 ? 6.373 -2.885 -5.766 1.00 88.44 179 ILE A N 1
ATOM 1313 C CA . ILE A 1 179 ? 6.361 -1.636 -6.531 1.00 88.44 179 ILE A CA 1
ATOM 1314 C C . ILE A 1 179 ? 7.759 -1.331 -7.061 1.00 88.44 179 ILE A C 1
ATOM 1316 O O . ILE A 1 179 ? 8.735 -1.422 -6.316 1.00 88.44 179 ILE A O 1
ATOM 1320 N N . ALA A 1 180 ? 7.857 -0.935 -8.327 1.00 83.69 180 ALA A N 1
ATOM 1321 C CA . ALA A 1 180 ? 9.096 -0.480 -8.947 1.00 83.69 180 ALA A CA 1
ATOM 1322 C C . ALA A 1 180 ? 8.926 0.931 -9.535 1.00 83.69 180 ALA A C 1
ATOM 1324 O O . ALA A 1 180 ? 8.225 1.123 -10.529 1.00 83.69 180 ALA A O 1
ATOM 1325 N N . GLY A 1 181 ? 9.575 1.914 -8.913 1.00 82.38 181 GLY A N 1
ATOM 1326 C CA . GLY A 1 181 ? 9.616 3.309 -9.341 1.00 82.38 181 GLY A CA 1
ATOM 1327 C C . GLY A 1 181 ? 10.093 4.256 -8.236 1.00 82.38 181 GLY A C 1
ATOM 1328 O O . GLY A 1 181 ? 10.034 3.942 -7.046 1.00 82.38 181 GLY A O 1
ATOM 1329 N N . ASP A 1 182 ? 10.587 5.427 -8.635 1.00 84.25 182 ASP A N 1
ATOM 1330 C CA . ASP A 1 182 ? 11.064 6.456 -7.707 1.00 84.25 182 ASP A CA 1
ATOM 1331 C C . ASP A 1 182 ? 9.894 7.076 -6.930 1.00 84.25 182 ASP A C 1
ATOM 1333 O O . ASP A 1 182 ? 8.773 7.135 -7.434 1.00 84.25 182 ASP A O 1
ATOM 1337 N N . ASP A 1 183 ? 10.150 7.549 -5.709 1.00 88.50 183 ASP A N 1
ATOM 1338 C CA . ASP A 1 183 ? 9.175 8.172 -4.801 1.00 88.50 183 ASP A CA 1
ATOM 1339 C C . ASP A 1 183 ? 7.918 7.310 -4.551 1.00 88.50 183 ASP A C 1
ATOM 1341 O O . ASP A 1 183 ? 6.831 7.809 -4.238 1.00 88.50 183 ASP A O 1
ATOM 1345 N N . ALA A 1 184 ? 8.047 5.992 -4.722 1.00 91.56 184 ALA A N 1
ATOM 1346 C CA . ALA A 1 184 ? 6.981 5.036 -4.484 1.00 91.56 184 ALA A CA 1
ATOM 1347 C C . ALA A 1 184 ? 6.790 4.755 -2.987 1.00 91.56 184 ALA A C 1
ATOM 1349 O O . ALA A 1 184 ? 7.757 4.700 -2.227 1.00 91.56 184 ALA A 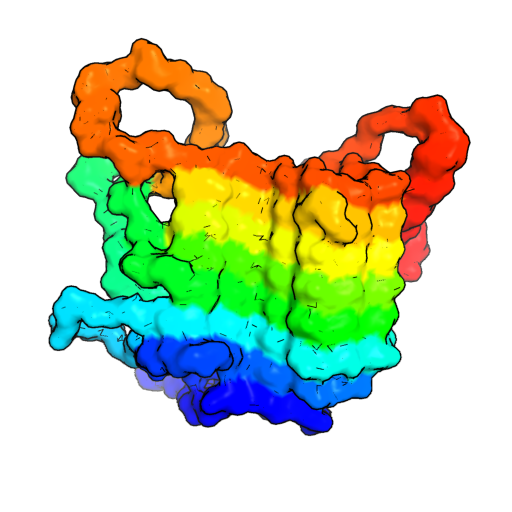O 1
ATOM 1350 N N . VAL A 1 185 ? 5.545 4.508 -2.574 1.00 95.88 185 VAL A N 1
ATOM 1351 C CA . VAL A 1 185 ? 5.209 4.114 -1.201 1.00 95.88 185 VAL A CA 1
ATOM 1352 C C . VAL A 1 185 ? 4.375 2.837 -1.210 1.00 95.88 185 VAL A C 1
ATOM 1354 O O . VAL A 1 185 ? 3.417 2.718 -1.970 1.00 95.88 185 VAL A O 1
ATOM 1357 N N . GLY A 1 186 ? 4.721 1.861 -0.376 1.00 96.19 186 GLY A N 1
ATOM 1358 C CA . GLY A 1 186 ? 3.975 0.605 -0.289 1.00 96.19 186 GLY A CA 1
ATOM 1359 C C . GLY A 1 186 ? 2.583 0.832 0.293 1.00 96.19 186 GLY A C 1
ATOM 1360 O O . GLY A 1 186 ? 1.581 0.562 -0.365 1.00 96.19 186 GLY A O 1
ATOM 1361 N N . VAL A 1 187 ? 2.525 1.388 1.502 1.00 97.88 187 VAL A N 1
ATOM 1362 C CA . VAL A 1 187 ? 1.285 1.818 2.162 1.00 97.88 187 VAL A CA 1
ATOM 1363 C C . VAL A 1 187 ? 1.464 3.230 2.709 1.00 97.88 187 VAL A C 1
ATOM 1365 O O . VAL A 1 187 ? 2.335 3.458 3.545 1.00 97.88 187 VAL A O 1
ATOM 1368 N N . GLU A 1 188 ? 0.640 4.164 2.250 1.00 98.06 188 GLU A N 1
ATOM 1369 C CA . GLU A 1 188 ? 0.631 5.562 2.685 1.00 98.06 188 GLU A CA 1
ATOM 1370 C C . GLU A 1 188 ? -0.658 5.860 3.462 1.00 98.06 188 GLU A C 1
ATOM 1372 O O . GLU A 1 188 ? -1.764 5.627 2.972 1.00 98.06 188 GLU A O 1
ATOM 1377 N N . ILE A 1 189 ? -0.505 6.344 4.695 1.00 98.31 189 ILE A N 1
ATOM 1378 C CA . ILE A 1 189 ? -1.598 6.670 5.612 1.00 98.31 189 ILE A CA 1
ATOM 1379 C C . ILE A 1 189 ? -1.577 8.180 5.858 1.00 98.31 189 ILE A C 1
ATOM 1381 O O . ILE A 1 189 ? -0.760 8.671 6.641 1.00 98.31 189 ILE A O 1
ATOM 1385 N N . ASN A 1 190 ? -2.484 8.893 5.191 1.00 98.19 190 ASN A N 1
ATOM 1386 C CA . ASN A 1 190 ? -2.635 10.349 5.257 1.00 98.19 190 ASN A CA 1
ATOM 1387 C C . ASN A 1 190 ? -3.789 10.780 6.185 1.00 98.19 190 ASN A C 1
ATOM 1389 O O . ASN A 1 190 ? -3.831 11.928 6.624 1.00 98.19 190 ASN A O 1
ATOM 1393 N N . ALA A 1 191 ? -4.694 9.859 6.530 1.00 98.00 191 ALA A N 1
ATOM 1394 C CA . ALA A 1 191 ? -5.830 10.088 7.425 1.00 98.00 191 ALA A CA 1
ATOM 1395 C C . ALA A 1 191 ? -5.824 9.167 8.655 1.00 98.00 191 ALA A C 1
ATOM 1397 O O . ALA A 1 191 ? -4.924 8.342 8.842 1.00 98.00 191 ALA A O 1
ATOM 1398 N N . ASN A 1 192 ? -6.803 9.328 9.551 1.00 98.12 192 ASN A N 1
ATOM 1399 C CA . ASN A 1 192 ? -6.808 8.579 10.800 1.00 98.12 192 ASN A CA 1
ATOM 1400 C C . ASN A 1 192 ? -7.274 7.141 10.600 1.00 98.12 192 ASN A C 1
ATOM 1402 O O . ASN A 1 192 ? -8.261 6.855 9.932 1.00 98.12 192 ASN A O 1
ATOM 1406 N N . ILE A 1 193 ? -6.621 6.236 11.316 1.00 97.94 193 ILE A N 1
ATOM 1407 C CA . ILE A 1 193 ? -7.121 4.894 11.578 1.00 97.94 193 ILE A CA 1
ATOM 1408 C C . ILE A 1 193 ? -7.452 4.865 13.063 1.00 97.94 193 ILE A C 1
ATOM 1410 O O . ILE A 1 193 ? -6.562 4.848 13.911 1.00 97.94 193 ILE A O 1
ATOM 1414 N N . VAL A 1 194 ? -8.735 4.918 13.408 1.00 96.38 194 VAL A N 1
ATOM 1415 C CA . VAL A 1 194 ? -9.180 4.974 14.809 1.00 96.38 194 VAL A CA 1
ATOM 1416 C C . VAL A 1 194 ? -8.833 3.674 15.540 1.00 96.38 194 VAL A C 1
ATOM 1418 O O . VAL A 1 194 ? -8.455 3.706 16.715 1.00 96.38 194 VAL A O 1
ATOM 1421 N N . GLY A 1 195 ? -8.941 2.535 14.852 1.00 94.06 195 GLY A N 1
ATOM 1422 C CA . GLY A 1 195 ? -8.503 1.232 15.336 1.00 94.06 195 GLY A CA 1
ATOM 1423 C C . GLY A 1 195 ? -6.999 1.019 15.182 1.00 94.06 195 GLY A C 1
ATOM 1424 O O . GLY A 1 195 ? -6.195 1.928 15.396 1.00 94.06 195 GLY A O 1
ATOM 1425 N N . TYR A 1 196 ? -6.598 -0.222 14.903 1.00 93.62 196 TYR A N 1
ATOM 1426 C CA . TYR A 1 196 ? -5.195 -0.557 14.647 1.00 93.62 196 TYR A CA 1
ATOM 1427 C C . TYR A 1 196 ? -4.908 -0.629 13.146 1.00 93.62 196 TYR A C 1
ATOM 1429 O O . TYR A 1 196 ? -5.799 -0.928 12.350 1.00 93.62 196 TYR A O 1
ATOM 1437 N N . TYR A 1 197 ? -3.641 -0.437 12.781 1.00 96.25 197 TYR A N 1
ATOM 1438 C CA . TYR A 1 197 ? -3.117 -0.849 11.480 1.00 96.25 197 TYR A CA 1
ATOM 1439 C C . TYR A 1 197 ? -2.259 -2.102 11.647 1.00 96.25 197 TYR A C 1
ATOM 1441 O O . TYR A 1 197 ? -1.363 -2.140 12.493 1.00 96.25 197 TYR A O 1
ATOM 1449 N N . ARG A 1 198 ? -2.530 -3.137 10.854 1.00 94.44 198 ARG A N 1
ATOM 1450 C CA . ARG A 1 198 ? -1.760 -4.375 10.840 1.00 94.44 198 ARG A CA 1
ATOM 1451 C C . ARG A 1 198 ? -1.431 -4.790 9.417 1.00 94.44 198 ARG A C 1
ATOM 1453 O O . ARG A 1 198 ? -2.332 -5.057 8.630 1.00 94.44 198 ARG A O 1
ATOM 1460 N N . GLN A 1 199 ? -0.143 -4.945 9.143 1.00 93.81 199 GLN A N 1
ATOM 1461 C CA . GLN A 1 199 ? 0.364 -5.493 7.894 1.00 93.81 199 GLN A CA 1
ATOM 1462 C C . GLN A 1 199 ? 0.911 -6.902 8.124 1.00 93.81 199 GLN A C 1
ATOM 1464 O O . GLN A 1 199 ? 1.895 -7.089 8.842 1.00 93.81 199 GLN A O 1
ATOM 1469 N N . ARG A 1 200 ? 0.273 -7.893 7.501 1.00 90.12 200 ARG A N 1
ATOM 1470 C CA . ARG A 1 200 ? 0.657 -9.314 7.519 1.00 90.12 200 ARG A CA 1
ATOM 1471 C C . ARG A 1 200 ? 1.167 -9.829 6.176 1.00 90.12 200 ARG A C 1
ATOM 1473 O O . ARG A 1 200 ? 1.845 -10.850 6.165 1.00 90.12 200 ARG A O 1
ATOM 1480 N N . GLY A 1 201 ? 0.841 -9.157 5.072 1.00 86.62 201 GLY A N 1
ATOM 1481 C CA . GLY A 1 201 ? 1.439 -9.429 3.762 1.00 86.62 201 GLY A CA 1
ATOM 1482 C C . GLY A 1 201 ? 2.749 -8.661 3.581 1.00 86.62 201 GLY A C 1
ATOM 1483 O O . GLY A 1 201 ? 2.877 -7.553 4.098 1.00 86.62 201 GLY A O 1
ATOM 1484 N N . ASP A 1 202 ? 3.713 -9.222 2.852 1.00 88.06 202 ASP A N 1
ATOM 1485 C CA . ASP A 1 202 ? 4.988 -8.540 2.600 1.00 88.06 202 ASP A CA 1
ATOM 1486 C C . ASP A 1 202 ? 4.782 -7.240 1.808 1.00 88.06 202 ASP A C 1
ATOM 1488 O O . ASP A 1 202 ? 3.886 -7.138 0.967 1.00 88.06 202 ASP A O 1
ATOM 1492 N N . ILE A 1 203 ? 5.627 -6.248 2.073 1.00 91.56 203 ILE A N 1
ATOM 1493 C CA . ILE A 1 203 ? 5.726 -5.014 1.295 1.00 91.56 203 ILE A CA 1
ATOM 1494 C C . ILE A 1 203 ? 7.129 -4.957 0.700 1.00 91.56 203 ILE A C 1
ATOM 1496 O O . ILE A 1 203 ? 8.117 -4.985 1.435 1.00 91.56 203 ILE A O 1
ATOM 1500 N N . ASP A 1 204 ? 7.208 -4.840 -0.621 1.00 89.00 204 ASP A N 1
ATOM 1501 C CA . ASP A 1 204 ? 8.456 -4.646 -1.350 1.00 89.00 204 ASP A CA 1
ATOM 1502 C C . ASP A 1 204 ? 8.334 -3.436 -2.280 1.00 89.00 204 ASP A C 1
ATOM 1504 O O . ASP A 1 204 ? 7.517 -3.419 -3.199 1.00 89.00 204 ASP A O 1
ATOM 1508 N N . VAL A 1 205 ? 9.134 -2.403 -2.032 1.00 87.88 205 VAL A N 1
ATOM 1509 C CA . VAL A 1 205 ? 9.134 -1.166 -2.819 1.00 87.88 205 VAL A CA 1
ATOM 1510 C C . VAL A 1 205 ? 10.560 -0.859 -3.247 1.00 87.88 205 VAL A C 1
ATOM 1512 O O . VAL A 1 205 ? 11.484 -0.857 -2.433 1.00 87.88 205 VAL A O 1
ATOM 1515 N N . ARG A 1 206 ? 10.745 -0.596 -4.538 1.00 83.56 206 ARG A N 1
ATOM 1516 C CA . ARG A 1 206 ? 12.052 -0.405 -5.162 1.00 83.56 206 ARG A CA 1
ATOM 1517 C C . ARG A 1 206 ? 12.082 0.896 -5.946 1.00 83.56 206 ARG A C 1
ATOM 1519 O O . ARG A 1 206 ? 11.258 1.097 -6.828 1.00 83.56 206 ARG A O 1
ATOM 1526 N N . GLY A 1 207 ? 13.059 1.743 -5.653 1.00 80.31 207 GLY A N 1
ATOM 1527 C CA . GLY A 1 207 ? 13.302 3.005 -6.349 1.00 80.31 207 GLY A CA 1
ATOM 1528 C C . GLY A 1 207 ? 13.939 4.056 -5.450 1.00 80.31 207 GLY A C 1
ATOM 1529 O O . GLY A 1 207 ? 14.031 3.881 -4.231 1.00 80.31 207 GLY A O 1
ATOM 1530 N N . GLU A 1 208 ? 14.426 5.146 -6.045 1.00 81.69 208 GLU A N 1
ATOM 1531 C CA . GLU A 1 208 ? 14.974 6.256 -5.262 1.00 81.69 208 GLU A CA 1
ATOM 1532 C C . GLU A 1 208 ? 13.883 6.893 -4.404 1.00 81.69 208 GLU A C 1
ATOM 1534 O O . GLU A 1 208 ? 12.768 7.078 -4.873 1.00 81.69 208 GLU A O 1
ATOM 1539 N N . GLY A 1 209 ? 14.179 7.201 -3.140 1.00 83.50 209 GLY A N 1
ATOM 1540 C CA . GLY A 1 209 ? 13.215 7.874 -2.261 1.00 83.50 209 GLY A CA 1
ATOM 1541 C C . GLY A 1 209 ? 12.047 6.996 -1.803 1.00 83.50 209 GLY A C 1
ATOM 1542 O O . GLY A 1 209 ? 11.198 7.468 -1.054 1.00 83.50 209 GLY A O 1
ATOM 1543 N N . SER A 1 210 ? 12.025 5.718 -2.190 1.00 88.50 210 SER A N 1
ATOM 1544 C CA . SER A 1 210 ? 10.924 4.812 -1.871 1.00 88.50 210 SER A CA 1
ATOM 1545 C C . SER A 1 210 ? 10.731 4.588 -0.367 1.00 88.50 210 SER A C 1
ATOM 1547 O O . SER A 1 210 ? 11.696 4.554 0.405 1.00 88.50 210 SER A O 1
ATOM 1549 N N . VAL A 1 211 ? 9.479 4.404 0.053 1.00 92.88 211 VAL A N 1
ATOM 1550 C CA . VAL A 1 211 ? 9.109 4.112 1.443 1.00 92.88 211 VAL A CA 1
ATOM 1551 C C . VAL A 1 211 ? 8.233 2.861 1.507 1.00 92.88 211 VAL A C 1
ATOM 1553 O O . VAL A 1 211 ? 7.338 2.674 0.694 1.00 92.88 211 VAL A O 1
ATOM 1556 N N . GLY A 1 212 ? 8.466 1.973 2.470 1.00 93.31 212 GLY A N 1
ATOM 1557 C CA . GLY A 1 212 ? 7.639 0.770 2.617 1.00 93.31 212 GLY A CA 1
ATOM 1558 C C . GLY A 1 212 ? 6.269 1.119 3.198 1.00 93.31 212 GLY A C 1
ATOM 1559 O O . GLY A 1 212 ? 5.242 0.954 2.543 1.00 93.31 212 GLY A O 1
ATOM 1560 N N . VAL A 1 213 ? 6.261 1.659 4.416 1.00 96.56 213 VAL A N 1
ATOM 1561 C CA . VAL A 1 213 ? 5.064 2.221 5.058 1.00 96.56 213 VAL A CA 1
ATOM 1562 C C . VAL A 1 213 ? 5.325 3.654 5.491 1.00 96.56 213 VAL A C 1
ATOM 1564 O O . VAL A 1 213 ? 6.318 3.909 6.171 1.00 96.56 213 VAL A O 1
ATOM 1567 N N . GLN A 1 214 ? 4.406 4.554 5.156 1.00 97.19 214 GLN A N 1
ATOM 1568 C CA . GLN A 1 214 ? 4.435 5.957 5.546 1.00 97.19 214 GLN A CA 1
ATOM 1569 C C . GLN A 1 214 ? 3.181 6.328 6.343 1.00 97.19 214 GLN A C 1
ATOM 1571 O O . GLN A 1 214 ? 2.064 6.045 5.914 1.00 97.19 214 GLN A O 1
ATOM 1576 N N . VAL A 1 215 ? 3.366 6.988 7.487 1.00 97.38 215 VAL A N 1
ATOM 1577 C CA . VAL A 1 215 ? 2.282 7.613 8.263 1.00 97.38 215 VAL A CA 1
ATOM 1578 C C . VAL A 1 215 ? 2.534 9.114 8.318 1.00 97.38 215 VAL A C 1
ATOM 1580 O O . VAL A 1 215 ? 3.503 9.547 8.951 1.00 97.38 215 VAL A O 1
ATOM 1583 N N . ASP A 1 216 ? 1.681 9.894 7.657 1.00 96.25 216 ASP A N 1
ATOM 1584 C CA . ASP A 1 216 ? 1.862 11.340 7.521 1.00 96.25 216 ASP A CA 1
ATOM 1585 C C . ASP A 1 216 ? 1.651 12.082 8.851 1.00 96.25 216 ASP A C 1
ATOM 1587 O O . ASP A 1 216 ? 1.008 11.584 9.774 1.00 96.25 216 ASP A O 1
ATOM 1591 N N . ALA A 1 217 ? 2.216 13.284 8.964 1.00 93.44 217 ALA A N 1
ATOM 1592 C CA . ALA A 1 217 ? 2.276 14.073 10.193 1.00 93.44 217 ALA A CA 1
ATOM 1593 C C . ALA A 1 217 ? 0.898 14.379 10.802 1.00 93.44 217 ALA A C 1
ATOM 1595 O O . ALA A 1 217 ? 0.777 14.485 12.025 1.00 93.44 217 ALA A O 1
ATOM 1596 N N . ASP A 1 218 ? -0.124 14.508 9.956 1.00 94.50 218 ASP A N 1
ATOM 1597 C CA . ASP A 1 218 ? -1.496 14.805 10.368 1.00 94.50 218 ASP A CA 1
ATOM 1598 C C . ASP A 1 218 ? -2.328 13.535 10.656 1.00 94.50 218 ASP A C 1
ATOM 1600 O O . ASP A 1 218 ? -3.416 13.631 11.229 1.00 94.50 218 ASP A O 1
ATOM 1604 N N . ALA A 1 219 ? -1.806 12.343 10.343 1.00 96.25 219 ALA A N 1
ATOM 1605 C CA . ALA A 1 219 ? -2.479 11.067 10.561 1.00 96.25 219 ALA A CA 1
ATOM 1606 C C . ALA A 1 219 ? -2.261 10.512 11.982 1.00 96.25 219 ALA A C 1
ATOM 1608 O O . ALA A 1 219 ? -1.214 10.689 12.616 1.00 96.25 219 ALA A O 1
ATOM 1609 N N . THR A 1 220 ? -3.254 9.775 12.490 1.00 95.69 220 THR A N 1
ATOM 1610 C CA . THR A 1 220 ? -3.161 9.023 13.752 1.00 95.69 220 THR A CA 1
ATOM 1611 C C . THR A 1 220 ? -3.602 7.574 13.567 1.00 95.69 220 THR A C 1
ATOM 1613 O O . THR A 1 220 ? -4.697 7.334 13.072 1.00 95.69 220 THR A O 1
ATOM 1616 N N . VAL A 1 221 ? -2.814 6.612 14.064 1.00 95.56 221 VAL A N 1
ATOM 1617 C CA . VAL A 1 221 ? -3.247 5.208 14.225 1.00 95.56 221 VAL A CA 1
ATOM 1618 C C . VAL A 1 221 ? -3.528 4.934 15.703 1.00 95.56 221 VAL A C 1
ATOM 1620 O O . VAL A 1 221 ? -2.615 4.748 16.514 1.00 95.56 221 VAL A O 1
ATOM 1623 N N . GLY A 1 222 ? -4.806 4.948 16.071 1.00 90.12 222 GLY A N 1
ATOM 1624 C CA . GLY A 1 222 ? -5.280 5.056 17.449 1.00 90.12 222 GLY A CA 1
ATOM 1625 C C . GLY A 1 222 ? -4.873 3.892 18.350 1.00 90.12 222 GLY A C 1
ATOM 1626 O O . GLY A 1 222 ? -4.309 4.107 19.425 1.00 90.12 222 GLY A O 1
ATOM 1627 N N . ASN A 1 223 ? -5.104 2.653 17.917 1.00 87.50 223 ASN A N 1
ATOM 1628 C CA . ASN A 1 223 ? -4.804 1.454 18.710 1.00 87.50 223 ASN A CA 1
ATOM 1629 C C . ASN A 1 223 ? -3.427 0.847 18.413 1.00 87.50 223 ASN A C 1
ATOM 1631 O O . ASN A 1 223 ? -3.108 -0.225 18.930 1.00 87.50 223 ASN A O 1
ATOM 1635 N N . GLY A 1 224 ? -2.594 1.562 17.655 1.00 87.12 224 GLY A N 1
ATOM 1636 C CA . GLY A 1 224 ? -1.221 1.176 17.362 1.00 87.12 224 GLY A CA 1
ATOM 1637 C C . GLY A 1 224 ? -1.066 0.463 16.029 1.00 87.12 224 GLY A C 1
ATOM 1638 O O . GLY A 1 224 ? -2.029 0.174 15.319 1.00 87.12 224 GLY A O 1
ATOM 1639 N N . MET A 1 225 ? 0.192 0.216 15.694 1.00 91.31 225 MET A N 1
ATOM 1640 C CA . MET A 1 225 ? 0.613 -0.317 14.410 1.00 91.31 225 MET A CA 1
ATOM 1641 C C . MET A 1 225 ? 1.403 -1.611 14.591 1.00 91.31 225 MET A C 1
ATOM 1643 O O . MET A 1 225 ? 2.260 -1.716 15.471 1.00 91.31 225 MET A O 1
ATOM 1647 N N . MET A 1 226 ? 1.134 -2.589 13.733 1.00 91.00 226 MET A N 1
ATOM 1648 C CA . MET A 1 226 ? 1.760 -3.903 13.764 1.00 91.00 226 MET A CA 1
ATOM 1649 C C . MET A 1 226 ? 2.237 -4.312 12.372 1.00 91.00 226 MET A C 1
ATOM 1651 O O . MET A 1 226 ? 1.458 -4.366 11.428 1.00 91.00 226 MET A O 1
ATOM 1655 N N . LEU A 1 227 ? 3.524 -4.618 12.257 1.00 89.62 227 LEU A N 1
ATOM 1656 C CA . LEU A 1 227 ? 4.157 -5.126 11.047 1.00 89.62 227 LEU A CA 1
ATOM 1657 C C . LEU A 1 227 ? 4.627 -6.555 11.309 1.00 89.62 227 LEU A C 1
ATOM 1659 O O . LEU A 1 227 ? 5.649 -6.773 11.964 1.00 89.62 227 LEU A O 1
ATOM 1663 N N . ASP A 1 228 ? 3.855 -7.524 10.834 1.00 82.75 228 ASP A N 1
ATOM 1664 C CA . ASP A 1 228 ? 4.167 -8.950 10.976 1.00 82.75 228 ASP A CA 1
ATOM 1665 C C . ASP A 1 228 ? 5.016 -9.469 9.819 1.00 82.75 228 ASP A C 1
ATOM 1667 O O . ASP A 1 228 ? 5.810 -10.390 10.001 1.00 82.75 228 ASP A O 1
ATOM 1671 N N . ALA A 1 229 ? 4.845 -8.867 8.644 1.00 77.25 229 ALA A N 1
ATOM 1672 C CA . ALA A 1 229 ? 5.527 -9.240 7.416 1.00 77.25 229 ALA A CA 1
ATOM 1673 C C . ALA A 1 229 ? 6.849 -8.491 7.213 1.00 77.25 229 ALA A C 1
ATOM 1675 O O . ALA A 1 229 ? 7.162 -7.529 7.924 1.00 77.25 229 ALA A O 1
ATOM 1676 N N . GLY A 1 230 ? 7.607 -8.904 6.196 1.00 83.00 230 GLY A N 1
ATOM 1677 C CA . GLY A 1 230 ? 8.752 -8.139 5.723 1.00 83.00 230 GLY A CA 1
ATOM 1678 C C . GLY A 1 230 ? 8.296 -6.820 5.100 1.00 83.00 230 GLY A C 1
ATOM 1679 O O . GLY A 1 230 ? 7.401 -6.802 4.260 1.00 83.00 230 GLY A O 1
ATOM 1680 N N . VAL A 1 231 ? 8.923 -5.714 5.500 1.00 88.31 231 VAL A N 1
ATOM 1681 C CA . VAL A 1 231 ? 8.743 -4.408 4.856 1.00 88.31 231 VAL A CA 1
ATOM 1682 C C . VAL A 1 231 ? 10.092 -3.958 4.323 1.00 88.31 231 VAL A C 1
ATOM 1684 O O . VAL A 1 231 ? 11.010 -3.679 5.096 1.00 88.31 231 VAL A O 1
ATOM 1687 N N . ASN A 1 232 ? 10.200 -3.896 3.001 1.00 84.88 232 ASN A N 1
ATOM 1688 C CA . ASN A 1 232 ? 11.409 -3.531 2.285 1.00 84.88 232 ASN A CA 1
ATOM 1689 C C . ASN A 1 232 ? 11.167 -2.261 1.468 1.00 84.88 232 ASN A C 1
ATOM 1691 O O . ASN A 1 232 ? 10.179 -2.148 0.745 1.00 84.88 232 ASN A O 1
ATOM 1695 N N . ALA A 1 233 ? 12.101 -1.321 1.581 1.00 85.25 233 ALA A N 1
ATOM 1696 C CA . ALA A 1 233 ? 12.192 -0.153 0.719 1.00 85.25 233 ALA A CA 1
ATOM 1697 C C . ALA A 1 233 ? 13.650 0.013 0.305 1.00 85.25 233 ALA A C 1
ATOM 1699 O O . ALA A 1 233 ? 14.516 0.315 1.133 1.00 85.25 233 ALA A O 1
ATOM 1700 N N . THR A 1 234 ? 13.941 -0.262 -0.957 1.00 76.94 234 THR A N 1
ATOM 1701 C CA . THR A 1 234 ? 15.308 -0.296 -1.478 1.00 76.94 234 THR A CA 1
ATOM 1702 C C . THR A 1 234 ? 15.432 0.593 -2.703 1.00 76.94 234 THR A C 1
ATOM 1704 O O . THR A 1 234 ? 14.447 1.070 -3.255 1.00 76.94 234 THR A O 1
ATOM 1707 N N . GLY A 1 235 ? 16.663 0.819 -3.161 1.00 74.12 235 GLY A N 1
ATOM 1708 C CA . GLY A 1 235 ? 16.860 1.296 -4.530 1.00 74.12 235 GLY A CA 1
ATOM 1709 C C . GLY A 1 235 ? 16.469 0.227 -5.555 1.00 74.12 235 GLY A C 1
ATOM 1710 O O . GLY A 1 235 ? 15.762 -0.730 -5.240 1.00 74.12 235 GLY A O 1
ATOM 1711 N N . TYR A 1 236 ? 17.014 0.332 -6.765 1.00 71.31 236 TYR A N 1
ATOM 1712 C CA . TYR A 1 236 ? 16.808 -0.657 -7.834 1.00 71.31 236 TYR A CA 1
ATOM 1713 C C . TYR A 1 236 ? 17.644 -1.942 -7.689 1.00 71.31 236 TYR A C 1
ATOM 1715 O O . TYR A 1 236 ? 17.681 -2.766 -8.602 1.00 71.31 236 TYR A O 1
ATOM 1723 N N . SER A 1 237 ? 18.305 -2.149 -6.547 1.00 59.81 237 SER A N 1
ATOM 1724 C CA . SER A 1 237 ? 19.052 -3.377 -6.270 1.00 59.81 237 SER A CA 1
ATOM 1725 C C . SER A 1 237 ? 18.107 -4.546 -5.989 1.00 59.81 237 SER A C 1
ATOM 1727 O O . SER A 1 237 ? 17.223 -4.464 -5.135 1.00 59.81 237 SER A O 1
ATOM 1729 N N . LEU A 1 238 ? 18.285 -5.653 -6.715 1.00 54.09 238 LEU A N 1
ATOM 1730 C CA . LEU A 1 238 ? 17.461 -6.844 -6.543 1.00 54.09 238 LEU A CA 1
ATOM 1731 C C . LEU A 1 238 ? 17.954 -7.668 -5.345 1.00 54.09 238 LEU A C 1
ATOM 1733 O O . LEU A 1 238 ? 19.132 -8.016 -5.254 1.00 54.09 238 LEU A O 1
ATOM 1737 N N . ILE A 1 239 ? 17.049 -8.060 -4.447 1.00 47.50 239 ILE A N 1
ATOM 1738 C CA . ILE A 1 239 ? 17.348 -9.106 -3.461 1.00 47.50 239 ILE A CA 1
ATOM 1739 C C . ILE A 1 239 ? 17.223 -10.454 -4.169 1.00 47.50 239 ILE A C 1
ATOM 1741 O O . ILE A 1 239 ? 16.119 -10.916 -4.448 1.00 47.50 239 ILE A O 1
ATOM 1745 N N . VAL A 1 240 ? 18.340 -11.122 -4.456 1.00 44.81 240 VAL A N 1
ATOM 1746 C CA . VAL A 1 240 ? 18.284 -12.487 -4.998 1.00 44.81 240 VAL A CA 1
ATOM 1747 C C . VAL A 1 240 ? 17.840 -13.445 -3.889 1.00 44.81 240 VAL A C 1
ATOM 1749 O O . VAL A 1 240 ? 18.539 -13.610 -2.881 1.00 44.81 240 VAL A O 1
ATOM 1752 N N . ALA A 1 241 ? 16.690 -14.099 -4.079 1.00 37.06 241 ALA A N 1
ATOM 1753 C CA . ALA A 1 241 ? 16.142 -15.082 -3.146 1.00 37.06 241 ALA A CA 1
ATOM 1754 C C . ALA A 1 241 ? 17.185 -16.160 -2.780 1.00 37.06 241 ALA A C 1
ATOM 1756 O O . ALA A 1 241 ? 17.803 -16.777 -3.648 1.00 37.06 241 ALA A O 1
ATOM 1757 N N . GLY A 1 242 ? 17.394 -16.391 -1.479 1.00 37.00 242 GLY A N 1
ATOM 1758 C CA . GLY A 1 242 ? 18.356 -17.375 -0.962 1.00 37.00 242 GLY A CA 1
ATOM 1759 C C . GLY A 1 242 ? 19.801 -16.875 -0.826 1.00 37.00 242 GLY A C 1
ATOM 1760 O O . GLY A 1 242 ? 20.635 -17.585 -0.261 1.00 37.00 242 GLY A O 1
ATOM 1761 N N . SER A 1 243 ? 20.105 -15.653 -1.267 1.00 38.91 243 SER A N 1
ATOM 1762 C CA . SER A 1 243 ? 21.319 -14.956 -0.851 1.00 38.91 243 SER A CA 1
ATOM 1763 C C . SER A 1 243 ? 21.039 -14.229 0.470 1.00 38.91 243 SER A C 1
ATOM 1765 O O . SER A 1 243 ? 20.079 -13.474 0.588 1.00 38.91 243 SER A O 1
ATOM 1767 N N . GLY A 1 244 ? 21.869 -14.428 1.497 1.00 32.69 244 GLY A N 1
ATOM 1768 C CA . GLY A 1 244 ? 21.852 -13.600 2.717 1.00 32.69 244 GLY A CA 1
ATOM 1769 C C . GLY A 1 244 ? 22.363 -12.172 2.471 1.00 32.69 244 GLY A C 1
ATOM 1770 O O . GLY A 1 244 ? 23.038 -11.612 3.328 1.00 32.69 244 GLY A O 1
ATOM 1771 N N . GLY A 1 245 ? 22.120 -11.640 1.274 1.00 32.88 245 GLY A N 1
ATOM 1772 C CA . GLY A 1 245 ? 22.712 -10.442 0.703 1.00 32.88 245 GLY A CA 1
ATOM 1773 C C . GLY A 1 245 ? 21.668 -9.627 -0.046 1.00 32.88 245 GLY A C 1
ATOM 1774 O O . GLY A 1 245 ? 21.910 -9.215 -1.174 1.00 32.88 245 GLY A O 1
ATOM 1775 N N . GLY A 1 246 ? 20.521 -9.364 0.593 1.00 36.72 246 GLY A N 1
ATOM 1776 C CA . GLY A 1 246 ? 19.775 -8.149 0.250 1.00 36.72 246 GLY A CA 1
ATOM 1777 C C . GLY A 1 246 ? 20.689 -6.923 0.380 1.00 36.72 246 GLY A C 1
ATOM 1778 O O . GLY A 1 246 ? 21.767 -7.062 0.973 1.00 36.72 246 GLY A O 1
ATOM 1779 N N . PRO A 1 247 ? 20.316 -5.746 -0.161 1.00 38.84 247 PRO A N 1
ATOM 1780 C CA . PRO A 1 247 ? 21.168 -4.567 -0.128 1.00 38.84 247 PRO A CA 1
ATOM 1781 C C . PRO A 1 247 ? 21.698 -4.383 1.288 1.00 38.84 247 PRO A C 1
ATOM 1783 O O . PRO A 1 247 ? 20.957 -4.148 2.245 1.00 38.84 247 PRO A O 1
ATOM 1786 N N . SER A 1 248 ? 23.001 -4.618 1.441 1.00 34.53 248 SER A N 1
ATOM 1787 C CA . SER A 1 248 ? 23.645 -4.500 2.731 1.00 34.53 248 SER A CA 1
ATOM 1788 C C . SER A 1 248 ? 23.544 -3.035 3.106 1.00 34.53 248 SER A C 1
ATOM 1790 O O . SER A 1 248 ? 24.033 -2.178 2.365 1.00 34.53 248 SER A O 1
ATOM 1792 N N . HIS A 1 249 ? 22.913 -2.745 4.240 1.00 36.78 249 HIS A N 1
ATOM 1793 C CA . HIS A 1 249 ? 22.979 -1.425 4.841 1.00 36.78 249 HIS A CA 1
ATOM 1794 C C . HIS A 1 249 ? 24.452 -1.001 4.881 1.00 36.78 249 HIS A C 1
ATOM 1796 O O . HIS A 1 249 ? 25.257 -1.632 5.563 1.00 36.78 249 HIS A O 1
ATOM 1802 N N . GLY A 1 250 ? 24.803 0.035 4.120 1.00 38.50 250 GLY A N 1
ATOM 1803 C CA . GLY A 1 250 ? 26.112 0.671 4.196 1.00 38.50 250 GLY A CA 1
ATOM 1804 C C . GLY A 1 250 ? 27.304 -0.203 3.802 1.00 38.50 250 GLY A C 1
ATOM 1805 O O . GLY A 1 250 ? 28.239 -0.319 4.592 1.00 38.50 250 GLY A O 1
ATOM 1806 N N . ARG A 1 251 ? 27.361 -0.706 2.557 1.00 39.44 251 ARG A N 1
ATOM 1807 C CA . ARG A 1 251 ? 28.687 -0.731 1.913 1.00 39.44 251 ARG A CA 1
ATOM 1808 C C . ARG A 1 251 ? 29.101 0.736 1.827 1.00 39.44 251 ARG A C 1
ATOM 1810 O O . ARG A 1 251 ? 28.385 1.533 1.220 1.00 39.44 251 ARG A O 1
ATOM 1817 N N . ASP A 1 252 ? 30.141 1.112 2.564 1.00 43.19 252 ASP A N 1
ATOM 1818 C CA . ASP A 1 252 ? 30.652 2.476 2.521 1.00 43.19 252 ASP A CA 1
ATOM 1819 C C . ASP A 1 252 ? 30.979 2.784 1.058 1.00 43.19 252 ASP A C 1
ATOM 1821 O O . ASP A 1 252 ? 31.664 2.008 0.394 1.00 43.19 252 ASP A O 1
ATOM 1825 N N . GLU A 1 253 ? 30.458 3.889 0.527 1.00 47.62 253 GLU A N 1
ATOM 1826 C CA . GLU A 1 253 ? 30.741 4.293 -0.852 1.00 47.62 253 GLU A CA 1
ATOM 1827 C C . GLU A 1 253 ? 32.244 4.523 -1.077 1.00 47.62 253 GLU A C 1
ATOM 1829 O O . GLU A 1 253 ? 32.699 4.554 -2.220 1.00 47.62 253 GLU A O 1
ATOM 1834 N N . SER A 1 254 ? 33.020 4.671 0.005 1.00 49.66 254 SER A N 1
ATOM 1835 C CA . SER A 1 254 ? 34.480 4.715 -0.028 1.00 49.66 254 SER A CA 1
ATOM 1836 C C . SER A 1 254 ? 35.145 3.374 -0.389 1.00 49.66 254 SER A C 1
ATOM 1838 O O . SER A 1 254 ? 36.300 3.381 -0.816 1.00 49.66 254 SER A O 1
ATOM 1840 N N . ASP A 1 255 ? 34.415 2.257 -0.294 1.00 48.53 255 ASP A N 1
ATOM 1841 C CA . ASP A 1 255 ? 34.861 0.906 -0.664 1.00 48.53 255 ASP A CA 1
ATOM 1842 C C . ASP A 1 255 ? 34.522 0.531 -2.121 1.00 48.53 255 ASP A C 1
ATOM 1844 O O . ASP A 1 255 ? 34.801 -0.596 -2.544 1.00 48.53 255 ASP A O 1
ATOM 1848 N N . LEU A 1 256 ? 33.904 1.444 -2.881 1.00 55.97 256 LEU A N 1
ATOM 1849 C CA . LEU A 1 256 ? 33.620 1.259 -4.305 1.00 55.97 256 LEU A CA 1
ATOM 1850 C C . LEU A 1 256 ? 34.859 1.588 -5.146 1.00 55.97 256 LEU A C 1
ATOM 1852 O O . LEU A 1 256 ? 35.510 2.625 -4.981 1.00 55.97 256 LEU A O 1
ATOM 1856 N N . GLU A 1 257 ? 35.179 0.718 -6.096 1.00 60.44 257 GLU A N 1
ATOM 1857 C CA . GLU A 1 257 ? 36.195 0.968 -7.103 1.00 60.44 257 GLU A CA 1
ATOM 1858 C C . GLU A 1 257 ? 35.765 2.112 -8.031 1.00 60.44 257 GLU A C 1
ATOM 1860 O O . GLU A 1 257 ? 34.589 2.353 -8.294 1.00 60.44 257 GLU A O 1
ATOM 1865 N N . ALA A 1 258 ? 36.737 2.828 -8.598 1.00 60.94 258 ALA A N 1
ATOM 1866 C CA . ALA A 1 258 ? 36.456 3.966 -9.473 1.00 60.94 258 ALA A CA 1
ATOM 1867 C C . ALA A 1 258 ? 35.644 3.594 -10.731 1.00 60.94 258 ALA A C 1
ATOM 1869 O O . ALA A 1 258 ? 35.053 4.480 -11.345 1.00 60.94 258 ALA A O 1
ATOM 1870 N N . ALA A 1 259 ? 35.634 2.320 -11.133 1.00 56.53 259 ALA A N 1
ATOM 1871 C CA . ALA A 1 259 ? 34.758 1.827 -12.189 1.00 56.53 259 ALA A CA 1
ATOM 1872 C C . ALA A 1 259 ? 33.304 1.736 -11.698 1.00 56.53 259 ALA A C 1
ATOM 1874 O O . ALA A 1 259 ? 32.456 2.336 -12.336 1.00 56.53 259 ALA A O 1
ATOM 1875 N N . GLU A 1 260 ? 33.043 1.130 -10.533 1.00 55.00 260 GLU A N 1
ATOM 1876 C CA . GLU A 1 260 ? 31.713 1.038 -9.893 1.00 55.00 260 GLU A CA 1
ATOM 1877 C C . GLU A 1 260 ? 31.129 2.434 -9.582 1.00 55.00 260 GLU A C 1
ATOM 1879 O O . GLU A 1 260 ? 29.951 2.702 -9.782 1.00 55.00 260 GLU A O 1
ATOM 1884 N N . VAL A 1 261 ? 31.967 3.387 -9.153 1.00 57.06 261 VAL A N 1
ATOM 1885 C CA . VAL A 1 261 ? 31.537 4.774 -8.888 1.00 57.06 261 VAL A CA 1
ATOM 1886 C C . VAL A 1 261 ? 31.114 5.518 -10.159 1.00 57.06 261 VAL A C 1
ATOM 1888 O O . VAL A 1 261 ? 30.234 6.372 -10.095 1.00 57.06 261 VAL A O 1
ATOM 1891 N N . ASN A 1 262 ? 31.770 5.244 -11.290 1.00 55.47 262 ASN A N 1
ATOM 1892 C CA . ASN A 1 262 ? 31.517 5.928 -12.562 1.00 55.47 262 ASN A CA 1
ATOM 1893 C C . ASN A 1 262 ? 30.561 5.157 -13.485 1.00 55.47 262 ASN A C 1
ATOM 1895 O O . ASN A 1 262 ? 30.103 5.745 -14.464 1.00 55.47 262 ASN A O 1
ATOM 1899 N N . ALA A 1 263 ? 30.313 3.872 -13.210 1.00 52.84 263 ALA A N 1
ATOM 1900 C CA . ALA A 1 263 ? 29.496 2.995 -14.037 1.00 52.84 263 ALA A CA 1
ATOM 1901 C C . ALA A 1 263 ? 28.022 3.384 -13.961 1.00 52.84 263 ALA A C 1
ATOM 1903 O O . ALA A 1 263 ? 27.425 3.528 -15.025 1.00 52.84 263 ALA A O 1
ATOM 1904 N N . ASN A 1 264 ? 27.467 3.704 -12.779 1.00 58.06 264 ASN A N 1
ATOM 1905 C CA . ASN A 1 264 ? 26.094 4.194 -12.766 1.00 58.06 264 ASN A CA 1
ATOM 1906 C C . ASN A 1 264 ? 25.625 4.963 -11.526 1.00 58.06 264 ASN A C 1
ATOM 1908 O O . ASN A 1 264 ? 25.590 4.468 -10.402 1.00 58.06 264 ASN A O 1
ATOM 1912 N N . ASN A 1 265 ? 25.137 6.186 -11.743 1.00 58.56 265 ASN A N 1
ATOM 1913 C CA . ASN A 1 265 ? 24.421 6.926 -10.702 1.00 58.56 265 ASN A CA 1
ATOM 1914 C C . ASN A 1 265 ? 23.022 6.338 -10.428 1.00 58.56 265 ASN A C 1
ATOM 1916 O O . ASN A 1 265 ? 22.480 6.582 -9.352 1.00 58.56 265 ASN A O 1
ATOM 1920 N N . ASN A 1 266 ? 22.435 5.586 -11.368 1.00 54.62 266 ASN A N 1
ATOM 1921 C CA . ASN A 1 266 ? 21.103 4.997 -11.207 1.00 54.62 266 ASN A CA 1
ATOM 1922 C C . ASN A 1 266 ? 21.126 3.729 -10.335 1.00 54.62 266 ASN A C 1
ATOM 1924 O O . ASN A 1 266 ? 20.221 3.546 -9.524 1.00 54.62 266 ASN A O 1
ATOM 1928 N N . GLU A 1 267 ? 22.183 2.918 -10.408 1.00 55.78 267 GLU A N 1
ATOM 1929 C CA . GLU A 1 267 ? 22.394 1.731 -9.552 1.00 55.78 267 GLU A CA 1
ATOM 1930 C C . GLU A 1 267 ? 22.610 2.092 -8.074 1.00 55.78 267 GLU A C 1
ATOM 1932 O O . GLU A 1 267 ? 22.325 1.314 -7.164 1.00 55.78 267 GLU A O 1
ATOM 1937 N N . ARG A 1 268 ? 23.093 3.313 -7.819 1.00 58.84 268 ARG A N 1
ATOM 1938 C CA . ARG A 1 268 ? 23.392 3.841 -6.479 1.00 58.84 268 ARG A CA 1
ATOM 1939 C C . ARG A 1 268 ? 22.199 4.489 -5.786 1.00 58.84 268 ARG A C 1
ATOM 1941 O O . ARG A 1 268 ? 22.342 5.033 -4.687 1.00 58.84 268 ARG A O 1
ATOM 1948 N N . ARG A 1 269 ? 21.030 4.467 -6.423 1.00 68.88 269 ARG A N 1
ATOM 1949 C CA . ARG A 1 269 ? 19.796 4.979 -5.832 1.00 68.88 269 ARG A CA 1
ATOM 1950 C C . ARG A 1 269 ? 19.455 4.179 -4.586 1.00 68.88 269 ARG A C 1
ATOM 1952 O O . ARG A 1 269 ? 19.694 2.977 -4.506 1.00 68.88 269 ARG A O 1
ATOM 1959 N N . ARG A 1 270 ? 18.910 4.861 -3.586 1.00 73.00 270 ARG A N 1
ATOM 1960 C CA . ARG A 1 270 ? 18.527 4.253 -2.312 1.00 73.00 270 ARG A CA 1
ATOM 1961 C C . ARG A 1 270 ? 17.056 4.517 -2.060 1.00 73.00 270 ARG A C 1
ATOM 1963 O O . ARG A 1 270 ? 16.582 5.622 -2.320 1.00 73.00 270 ARG A O 1
ATOM 1970 N N . GLY A 1 271 ? 16.388 3.519 -1.494 1.00 75.94 271 GLY A N 1
ATOM 1971 C CA . GLY A 1 271 ? 15.132 3.754 -0.801 1.00 75.94 271 GLY A CA 1
ATOM 1972 C C . GLY A 1 271 ? 15.361 4.719 0.360 1.00 75.94 271 GLY A C 1
ATOM 1973 O O . GLY A 1 271 ? 16.484 4.868 0.856 1.00 75.94 271 GLY A O 1
ATOM 1974 N N . SER A 1 272 ? 14.298 5.398 0.766 1.00 84.00 272 SER A N 1
ATOM 1975 C CA . SER A 1 272 ? 14.309 6.318 1.895 1.00 84.00 272 SER A CA 1
ATOM 1976 C C . SER A 1 272 ? 14.240 5.548 3.216 1.00 84.00 272 SER A C 1
ATOM 1978 O O . SER A 1 272 ? 15.195 5.562 3.998 1.00 84.00 272 SER A O 1
ATOM 1980 N N . ALA A 1 273 ? 13.145 4.821 3.453 1.00 84.38 273 ALA A N 1
ATOM 1981 C CA . ALA A 1 273 ? 12.920 4.103 4.703 1.00 84.38 273 ALA A CA 1
ATOM 1982 C C . ALA A 1 273 ? 11.973 2.912 4.519 1.00 84.38 273 ALA A C 1
ATOM 1984 O O . ALA A 1 273 ? 10.959 3.012 3.841 1.00 84.38 273 ALA A O 1
ATOM 1985 N N . ALA A 1 274 ? 12.240 1.791 5.193 1.00 87.38 274 ALA A N 1
ATOM 1986 C CA . ALA A 1 274 ? 11.259 0.705 5.266 1.00 87.38 274 ALA A CA 1
ATOM 1987 C C . ALA A 1 274 ? 9.970 1.172 5.967 1.00 87.38 274 ALA A C 1
ATOM 1989 O O . ALA A 1 274 ? 8.869 0.857 5.531 1.00 87.38 274 ALA A O 1
ATOM 1990 N N . VAL A 1 275 ? 10.107 1.962 7.035 1.00 91.25 275 VAL A N 1
ATOM 1991 C CA . VAL A 1 275 ? 8.987 2.532 7.789 1.00 91.25 275 VAL A CA 1
ATOM 1992 C C . VAL A 1 275 ? 9.323 3.981 8.132 1.00 91.25 275 VAL A C 1
ATOM 1994 O O . VAL A 1 275 ? 10.327 4.222 8.804 1.00 91.25 275 VAL A O 1
ATOM 1997 N N . ASP A 1 276 ? 8.489 4.918 7.688 1.00 92.69 276 ASP A N 1
ATOM 1998 C CA . ASP A 1 276 ? 8.554 6.340 8.031 1.00 92.69 276 ASP A CA 1
ATOM 1999 C C . ASP A 1 276 ? 7.281 6.759 8.777 1.00 92.69 276 ASP A C 1
ATOM 2001 O O . ASP A 1 276 ? 6.162 6.576 8.299 1.00 92.69 276 ASP A O 1
ATOM 2005 N N . ILE A 1 277 ? 7.442 7.282 9.990 1.00 93.06 277 ILE A N 1
ATOM 2006 C CA . ILE A 1 277 ? 6.327 7.654 10.865 1.00 93.06 277 ILE A CA 1
ATOM 2007 C C . ILE A 1 277 ? 6.537 9.097 11.298 1.00 93.06 277 ILE A C 1
ATOM 2009 O O . ILE A 1 277 ? 7.297 9.379 12.229 1.00 93.06 277 ILE A O 1
ATOM 2013 N N . ALA A 1 278 ? 5.828 10.000 10.627 1.00 93.19 278 ALA A N 1
ATOM 2014 C CA . ALA A 1 278 ? 5.706 11.395 11.021 1.00 93.19 278 ALA A CA 1
ATOM 2015 C C . ALA A 1 278 ? 4.469 11.630 11.907 1.00 93.19 278 ALA A C 1
ATOM 2017 O O . ALA A 1 278 ? 4.482 12.533 12.746 1.00 93.19 278 ALA A O 1
ATOM 2018 N N . GLY A 1 279 ? 3.423 10.816 11.730 1.00 89.94 279 GLY A N 1
ATOM 2019 C CA . GLY A 1 279 ? 2.159 10.902 12.461 1.00 89.94 279 GLY A CA 1
ATOM 2020 C C . GLY A 1 279 ? 2.177 10.336 13.881 1.00 89.94 279 GLY A C 1
ATOM 2021 O O . GLY A 1 279 ? 3.209 9.967 14.449 1.00 89.94 279 GLY A O 1
ATOM 2022 N N . ASN A 1 280 ? 0.989 10.262 14.483 1.00 90.69 280 ASN A N 1
ATOM 2023 C CA . ASN A 1 280 ? 0.816 9.855 15.874 1.00 90.69 280 ASN A CA 1
ATOM 2024 C C . ASN A 1 280 ? 0.431 8.373 16.010 1.00 90.69 280 ASN A C 1
ATOM 2026 O O . ASN A 1 280 ? -0.583 7.921 15.482 1.00 90.69 280 ASN A O 1
ATOM 2030 N N . LEU A 1 281 ? 1.193 7.629 16.813 1.00 90.25 281 LEU A N 1
ATOM 2031 C CA . LEU A 1 281 ? 0.924 6.231 17.159 1.00 90.25 281 LEU A CA 1
ATOM 2032 C C . LEU A 1 281 ? 0.774 6.089 18.683 1.00 90.25 281 LEU A C 1
ATOM 2034 O O . LEU A 1 281 ? 1.671 5.554 19.341 1.00 90.25 281 LEU A O 1
ATOM 2038 N N . PRO A 1 282 ? -0.330 6.559 19.297 1.00 82.06 282 PRO A N 1
ATOM 2039 C CA . PRO A 1 282 ? -0.514 6.454 20.747 1.00 82.06 282 PRO A CA 1
ATOM 2040 C C . PRO A 1 282 ? -0.572 4.992 21.217 1.00 82.06 282 PRO A C 1
ATOM 2042 O O . PRO A 1 282 ? -0.225 4.692 22.362 1.00 82.06 282 PRO A O 1
ATOM 2045 N N . GLY A 1 283 ? -0.960 4.077 20.323 1.00 76.50 283 GLY A N 1
ATOM 2046 C CA . GLY A 1 283 ? -0.894 2.638 20.546 1.00 76.50 283 GLY A CA 1
ATOM 2047 C C . GLY A 1 283 ? 0.485 1.995 20.304 1.00 76.50 283 GLY A C 1
ATOM 2048 O O . GLY A 1 283 ? 0.637 0.792 20.482 1.00 76.50 283 GLY A O 1
ATOM 2049 N N . GLY A 1 284 ? 1.506 2.764 19.925 1.00 84.81 284 GLY A N 1
ATOM 2050 C CA . GLY A 1 284 ? 2.855 2.262 19.654 1.00 84.81 284 GLY A CA 1
ATOM 2051 C C . GLY A 1 284 ? 3.000 1.495 18.332 1.00 84.81 284 GLY A C 1
ATOM 2052 O O . GLY A 1 284 ? 2.050 1.353 17.564 1.00 84.81 284 GLY A O 1
ATOM 2053 N N . LEU A 1 285 ? 4.221 1.016 18.073 1.00 85.88 285 LEU A N 1
ATOM 2054 C CA . LEU A 1 285 ? 4.607 0.245 16.886 1.00 85.88 285 LEU A CA 1
ATOM 2055 C C . LEU A 1 285 ? 5.233 -1.090 17.304 1.00 85.88 285 LEU A C 1
ATOM 2057 O O . LEU A 1 285 ? 6.117 -1.122 18.165 1.00 85.88 285 LEU A O 1
ATOM 2061 N N . ILE A 1 286 ? 4.830 -2.176 16.650 1.00 84.12 286 ILE A N 1
ATOM 2062 C CA . ILE A 1 286 ? 5.433 -3.506 16.788 1.00 84.12 286 ILE A CA 1
ATOM 2063 C C . ILE A 1 286 ? 5.888 -4.009 15.424 1.00 84.12 286 ILE A C 1
ATOM 2065 O O . ILE A 1 286 ? 5.145 -3.918 14.455 1.00 84.12 286 ILE A O 1
ATOM 2069 N N . ILE A 1 287 ? 7.092 -4.586 15.372 1.00 80.50 287 ILE A N 1
ATOM 2070 C CA . ILE A 1 287 ? 7.667 -5.206 14.173 1.00 80.50 287 ILE A CA 1
ATOM 2071 C C . ILE A 1 287 ? 8.110 -6.634 14.519 1.00 80.50 287 ILE A C 1
ATOM 2073 O O . ILE A 1 287 ? 8.798 -6.842 15.523 1.00 80.50 287 ILE A O 1
ATOM 2077 N N . GLY A 1 288 ? 7.704 -7.621 13.716 1.00 67.75 288 GLY A N 1
ATOM 2078 C CA . GLY A 1 288 ? 8.096 -9.029 13.871 1.00 67.75 288 GLY A CA 1
ATOM 2079 C C . GLY A 1 288 ? 7.608 -9.674 15.174 1.00 67.75 288 GLY A C 1
ATOM 2080 O O . GLY A 1 288 ? 8.299 -10.512 15.757 1.00 67.75 288 GLY A O 1
ATOM 2081 N N . GLY A 1 289 ? 6.466 -9.221 15.700 1.00 55.12 289 GLY A N 1
ATOM 2082 C CA . GLY A 1 289 ? 5.800 -9.828 16.857 1.00 55.12 289 GLY A CA 1
ATOM 2083 C C . GLY A 1 289 ? 6.483 -9.691 18.221 1.00 55.12 289 GLY A C 1
ATOM 2084 O O . GLY A 1 289 ? 5.972 -10.213 19.215 1.00 55.12 289 GLY A O 1
ATOM 2085 N N . LYS A 1 290 ? 7.616 -8.983 18.325 1.00 45.91 290 LYS A N 1
ATOM 2086 C CA . LYS A 1 290 ? 8.325 -8.782 19.600 1.00 45.91 290 LYS A CA 1
ATOM 2087 C C . LYS A 1 290 ? 8.112 -7.362 20.123 1.00 45.91 290 LYS A C 1
ATOM 2089 O O . LYS A 1 290 ? 8.767 -6.422 19.689 1.00 45.91 290 LYS A O 1
ATOM 2094 N N . ALA A 1 291 ? 7.220 -7.215 21.104 1.00 50.84 291 ALA A N 1
ATOM 2095 C CA . ALA A 1 291 ? 7.056 -5.964 21.841 1.00 50.84 291 ALA A CA 1
ATOM 2096 C C . ALA A 1 291 ? 8.298 -5.683 22.705 1.00 50.84 291 ALA A C 1
ATOM 2098 O O . ALA A 1 291 ? 8.658 -6.479 23.579 1.00 50.84 291 ALA A O 1
ATOM 2099 N N . ASN A 1 292 ? 8.953 -4.545 22.475 1.00 39.81 292 ASN A N 1
ATOM 2100 C CA . ASN A 1 292 ? 10.123 -4.133 23.242 1.00 39.81 292 ASN A CA 1
ATOM 2101 C C . ASN A 1 292 ? 9.663 -3.345 24.484 1.00 39.81 292 ASN A C 1
ATOM 2103 O O . ASN A 1 292 ? 9.278 -2.194 24.367 1.00 39.81 292 ASN A O 1
ATOM 2107 N N . GLN A 1 293 ? 9.672 -4.015 25.643 1.00 39.25 293 GLN A N 1
ATOM 2108 C CA . GLN A 1 293 ? 9.489 -3.511 27.021 1.00 39.25 293 GLN A CA 1
ATOM 2109 C C . GLN A 1 293 ? 8.368 -2.485 27.317 1.00 39.25 293 GLN A C 1
ATOM 2111 O O . GLN A 1 293 ? 8.391 -1.338 26.897 1.00 39.25 293 GLN A O 1
ATOM 2116 N N . VAL A 1 294 ? 7.466 -2.876 28.225 1.00 46.06 294 VAL A N 1
ATOM 2117 C CA . VAL A 1 294 ? 6.483 -1.996 28.885 1.00 46.06 294 VAL A CA 1
ATOM 2118 C C . VAL A 1 294 ? 7.164 -1.225 30.024 1.00 46.06 294 VAL A C 1
ATOM 2120 O O . VAL A 1 294 ? 7.680 -1.843 30.958 1.00 46.06 294 VAL A O 1
ATOM 2123 N N . LEU A 1 295 ? 7.145 0.107 29.984 1.00 48.44 295 LEU A N 1
ATOM 2124 C CA . LEU A 1 295 ? 7.712 1.001 31.003 1.00 48.44 295 LEU A CA 1
ATOM 2125 C C . LEU A 1 295 ? 6.632 1.651 31.896 1.00 48.44 295 LEU A C 1
ATOM 2127 O O . LEU A 1 295 ? 6.947 2.114 32.994 1.00 48.44 295 LEU A O 1
ATOM 2131 N N . THR A 1 296 ? 5.356 1.657 31.490 1.00 53.16 296 THR A N 1
ATOM 2132 C CA . THR A 1 296 ? 4.254 2.353 32.179 1.00 53.16 296 THR A CA 1
ATOM 2133 C C . THR A 1 296 ? 2.904 1.617 32.113 1.00 53.16 296 THR A C 1
ATOM 2135 O O . THR A 1 296 ? 2.671 0.730 31.297 1.00 53.16 296 THR A O 1
ATOM 2138 N N . GLY A 1 297 ? 1.962 2.001 32.988 1.00 50.69 297 GLY A N 1
ATOM 2139 C CA . GLY A 1 297 ? 0.611 1.416 33.036 1.00 50.69 297 GLY A CA 1
ATOM 2140 C C . GLY A 1 297 ? -0.307 1.795 31.864 1.00 50.69 297 GLY A C 1
ATOM 2141 O O . GLY A 1 297 ? -1.268 1.078 31.603 1.00 50.69 297 GLY A O 1
ATOM 2142 N N . LEU A 1 298 ? -0.011 2.885 31.146 1.00 55.94 298 LEU A N 1
ATOM 2143 C CA . LEU A 1 298 ? -0.698 3.247 29.898 1.00 55.94 298 LEU A CA 1
ATOM 2144 C C . LEU A 1 298 ? -0.225 2.357 28.742 1.00 55.94 298 LEU A C 1
ATOM 2146 O O . LEU A 1 298 ? -1.053 1.811 28.023 1.00 55.94 298 LEU A O 1
ATOM 2150 N N . GLU A 1 299 ? 1.082 2.097 28.650 1.00 47.94 299 GLU A N 1
ATOM 2151 C CA . GLU A 1 299 ? 1.646 1.137 27.688 1.00 47.94 299 GLU A CA 1
ATOM 2152 C C . GLU A 1 299 ? 1.114 -0.289 27.916 1.00 47.94 299 GLU A C 1
ATOM 2154 O O . GLU A 1 299 ? 0.971 -1.050 26.965 1.00 47.94 299 GLU A O 1
ATOM 2159 N N . ALA A 1 300 ? 0.744 -0.652 29.150 1.00 54.91 300 ALA A N 1
ATOM 2160 C CA . ALA A 1 300 ? 0.104 -1.936 29.449 1.00 54.91 300 ALA A CA 1
ATOM 2161 C C . ALA A 1 300 ? -1.341 -2.046 28.919 1.00 54.91 300 ALA A C 1
ATOM 2163 O O . ALA A 1 300 ? -1.758 -3.134 28.525 1.00 54.91 300 ALA A O 1
ATOM 2164 N N . LEU A 1 301 ? -2.107 -0.947 28.897 1.00 58.31 301 LEU A N 1
ATOM 2165 C CA . LEU A 1 301 ? -3.451 -0.916 28.297 1.00 58.31 301 LEU A CA 1
ATOM 2166 C C . LEU A 1 301 ? -3.365 -1.012 26.772 1.00 58.31 301 LEU A C 1
ATOM 2168 O O . LEU A 1 301 ? -4.085 -1.796 26.160 1.00 58.31 301 LEU A O 1
ATOM 2172 N N . THR A 1 302 ? -2.416 -0.287 26.187 1.00 55.41 302 THR A N 1
ATOM 2173 C CA . THR A 1 3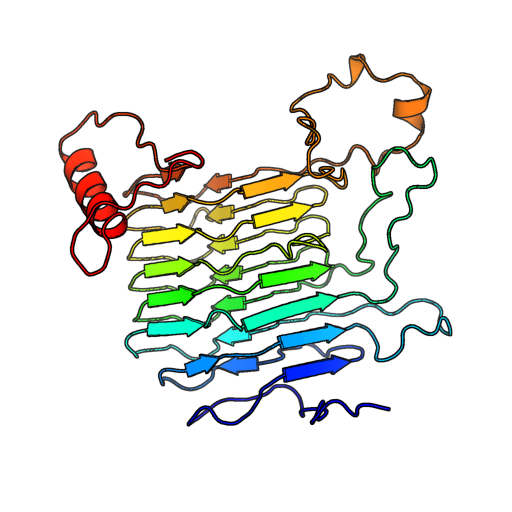02 ? -2.066 -0.355 24.769 1.00 55.41 302 THR A CA 1
ATOM 2174 C C . THR A 1 302 ? -1.636 -1.764 24.343 1.00 55.41 302 THR A C 1
ATOM 2176 O O . THR A 1 302 ? -2.156 -2.307 23.370 1.00 55.41 302 THR A O 1
ATOM 2179 N N . LEU A 1 303 ? -0.766 -2.419 25.120 1.00 56.41 303 LEU A N 1
ATOM 2180 C CA . LEU A 1 303 ? -0.355 -3.801 24.859 1.00 56.41 303 LEU A CA 1
ATOM 2181 C C . LEU A 1 303 ? -1.535 -4.780 24.937 1.00 56.41 303 LEU A C 1
ATOM 2183 O O . LEU A 1 303 ? -1.529 -5.801 24.255 1.00 56.41 303 LEU A O 1
ATOM 2187 N N . ASN A 1 304 ? -2.553 -4.490 25.748 1.00 59.78 304 ASN A N 1
ATOM 2188 C CA . ASN A 1 304 ? -3.740 -5.334 25.853 1.00 59.78 304 ASN A CA 1
ATOM 2189 C C . ASN A 1 304 ? -4.572 -5.286 24.559 1.00 59.78 304 ASN A C 1
ATOM 2191 O O . ASN A 1 304 ? -4.996 -6.332 24.079 1.00 59.78 304 ASN A O 1
ATOM 2195 N N . ASN A 1 305 ? -4.714 -4.109 23.938 1.00 59.03 305 ASN A N 1
ATOM 2196 C CA . ASN A 1 305 ? -5.375 -3.965 22.632 1.00 59.03 305 ASN A CA 1
ATOM 2197 C C . ASN A 1 305 ? -4.615 -4.716 21.524 1.00 59.03 305 ASN A C 1
ATOM 2199 O O . ASN A 1 305 ? -5.219 -5.418 20.719 1.00 59.03 305 ASN A O 1
ATOM 2203 N N . ILE A 1 306 ? -3.283 -4.655 21.548 1.00 53.66 306 ILE A N 1
ATOM 2204 C CA . ILE A 1 306 ? -2.405 -5.421 20.648 1.00 53.66 306 ILE A CA 1
ATOM 2205 C C . ILE A 1 306 ? -2.517 -6.932 20.906 1.00 53.66 306 ILE A C 1
ATOM 2207 O O . ILE A 1 306 ? -2.524 -7.734 19.975 1.00 53.66 306 ILE A O 1
ATOM 2211 N N . THR A 1 307 ? -2.622 -7.344 22.172 1.00 54.50 307 THR A N 1
ATOM 2212 C CA . THR A 1 307 ? -2.758 -8.757 22.557 1.00 54.50 307 THR A CA 1
ATOM 2213 C C . THR A 1 307 ? -4.075 -9.352 22.051 1.00 54.50 307 THR A C 1
ATOM 2215 O O . THR A 1 307 ? -4.088 -10.519 21.679 1.00 54.50 307 THR A O 1
ATOM 2218 N N . ILE A 1 308 ? -5.145 -8.552 21.971 1.00 59.69 308 ILE A N 1
ATOM 2219 C CA . ILE A 1 308 ? -6.419 -8.942 21.344 1.00 59.69 308 ILE A CA 1
ATOM 2220 C C . ILE A 1 308 ? -6.252 -9.131 19.826 1.00 59.69 308 ILE A C 1
ATOM 2222 O O . ILE A 1 308 ? -6.795 -10.076 19.265 1.00 59.69 308 ILE A O 1
ATOM 2226 N N . GLY A 1 309 ? -5.449 -8.295 19.157 1.00 55.00 309 GLY A N 1
ATOM 2227 C CA . GLY A 1 309 ? -5.094 -8.507 17.747 1.00 55.00 309 GLY A CA 1
ATOM 2228 C C . GLY A 1 309 ? -4.251 -9.772 17.519 1.00 55.00 309 GLY A C 1
ATOM 2229 O O . GLY A 1 309 ? -4.354 -10.422 16.484 1.00 55.00 309 GLY A O 1
ATOM 2230 N N . LEU A 1 310 ? -3.439 -10.168 18.500 1.00 54.50 310 LEU A N 1
ATOM 2231 C CA . LEU A 1 310 ? -2.610 -11.380 18.477 1.00 54.50 310 LEU A CA 1
ATOM 2232 C C . LEU A 1 310 ? -3.371 -12.678 18.778 1.00 54.50 310 LEU A C 1
ATOM 2234 O O . LEU A 1 310 ? -2.737 -13.733 18.826 1.00 54.50 310 LEU A O 1
ATOM 2238 N N . T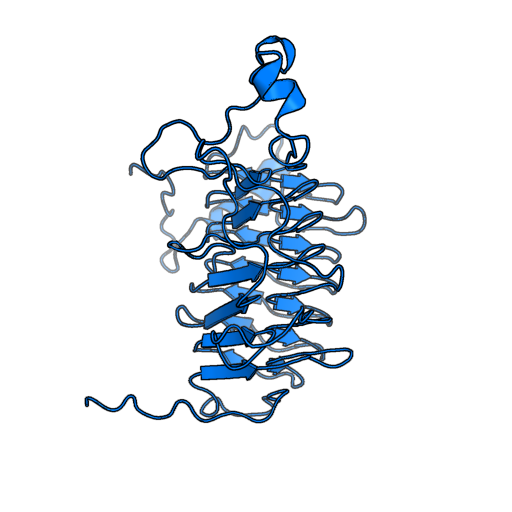HR A 1 311 ? -4.682 -12.629 19.014 1.00 58.41 311 THR A N 1
ATOM 2239 C CA . THR A 1 311 ? -5.489 -13.824 19.276 1.00 58.41 311 THR A CA 1
ATOM 2240 C C . THR A 1 311 ? -6.331 -14.229 18.069 1.00 58.41 311 THR A C 1
ATOM 2242 O O . THR A 1 311 ? -6.891 -13.362 17.403 1.00 58.41 311 THR A O 1
ATOM 2245 N N . ASP A 1 312 ? -6.403 -15.531 17.776 1.00 61.72 312 ASP A N 1
ATOM 2246 C CA . ASP A 1 312 ? -7.363 -16.079 16.806 1.00 61.72 312 ASP A CA 1
ATOM 2247 C C . ASP A 1 312 ? -8.813 -15.960 17.320 1.00 61.72 312 ASP A C 1
ATOM 2249 O O . ASP A 1 312 ? -9.062 -15.500 18.440 1.00 61.72 312 ASP A O 1
ATOM 2253 N N . GLU A 1 313 ? -9.788 -16.356 16.496 1.00 59.12 313 GLU A N 1
ATOM 2254 C CA . GLU A 1 313 ? -11.218 -16.298 16.842 1.00 59.12 313 GLU A CA 1
ATOM 2255 C C . GLU A 1 313 ? -11.561 -17.153 18.082 1.00 59.12 313 GLU A C 1
ATOM 2257 O O . GLU A 1 313 ? -12.562 -16.913 18.762 1.00 59.12 313 GLU A O 1
ATOM 2262 N N . GLU A 1 314 ? -10.701 -18.114 18.425 1.00 56.47 314 GLU A N 1
ATOM 2263 C CA . GLU A 1 314 ? -10.793 -18.982 19.595 1.00 56.47 314 GLU A CA 1
ATOM 2264 C C . GLU A 1 314 ? -10.055 -18.444 20.837 1.00 56.47 314 GLU A C 1
ATOM 2266 O O . GLU A 1 314 ? -10.118 -19.059 21.909 1.00 56.47 314 GLU A O 1
ATOM 2271 N N . GLY A 1 315 ? -9.395 -17.287 20.740 1.00 51.12 315 GLY A N 1
ATOM 2272 C CA . GLY A 1 315 ? -8.672 -16.656 21.843 1.00 51.12 315 GLY A CA 1
ATOM 2273 C C . GLY A 1 315 ? -7.276 -17.233 22.101 1.00 51.12 315 GLY A C 1
ATOM 2274 O O . GLY A 1 315 ? -6.694 -16.971 23.160 1.00 51.12 315 GLY A O 1
ATOM 2275 N N . ASN A 1 316 ? -6.720 -18.018 21.176 1.00 60.53 316 ASN A N 1
ATOM 2276 C CA . ASN A 1 316 ? -5.350 -18.512 21.261 1.00 60.53 316 ASN A CA 1
ATOM 2277 C C . ASN A 1 316 ? -4.380 -17.457 20.747 1.00 60.53 316 ASN A C 1
ATOM 2279 O O . ASN A 1 316 ? -4.596 -16.844 19.708 1.00 60.53 316 ASN A O 1
ATOM 2283 N N . ARG A 1 317 ? -3.262 -17.286 21.452 1.00 46.66 317 ARG A N 1
ATOM 2284 C CA . ARG A 1 317 ? -2.179 -16.410 21.008 1.00 46.66 317 ARG A CA 1
ATOM 2285 C C . ARG A 1 317 ? -1.519 -17.006 19.762 1.00 46.66 317 ARG A C 1
ATOM 2287 O O . ARG A 1 317 ? -0.975 -18.105 19.837 1.00 46.66 317 ARG A O 1
ATOM 2294 N N . VAL A 1 318 ? -1.541 -16.270 18.658 1.00 56.91 318 VAL A N 1
ATOM 2295 C CA . VAL A 1 318 ? -0.856 -16.626 17.415 1.00 56.91 318 VAL A CA 1
ATOM 2296 C C . VAL A 1 318 ? 0.636 -16.346 17.598 1.00 56.91 318 VAL A C 1
ATOM 2298 O O . VAL A 1 318 ? 1.031 -15.203 17.843 1.00 56.91 318 VAL A O 1
ATOM 2301 N N . ASP A 1 319 ? 1.457 -17.397 17.539 1.00 48.28 319 ASP A N 1
ATOM 2302 C CA . ASP A 1 319 ? 2.912 -17.257 17.455 1.00 48.28 319 ASP A CA 1
ATOM 2303 C C . ASP A 1 319 ? 3.280 -16.839 16.028 1.00 48.28 319 ASP A C 1
ATOM 2305 O O . ASP A 1 319 ? 2.809 -17.432 15.058 1.00 48.28 319 ASP A O 1
ATOM 2309 N N . ILE A 1 320 ? 4.061 -15.772 15.907 1.00 51.00 320 ILE A N 1
ATOM 2310 C CA . ILE A 1 320 ? 4.437 -15.133 14.633 1.00 51.00 320 ILE A CA 1
ATOM 2311 C C . ILE A 1 320 ? 5.953 -15.156 14.437 1.00 51.00 320 ILE A C 1
ATOM 2313 O O . ILE A 1 320 ? 6.518 -14.362 13.687 1.00 51.00 320 ILE A O 1
ATOM 2317 N N . SER A 1 321 ? 6.645 -16.067 15.123 1.00 37.19 321 SER A N 1
ATOM 2318 C CA . SER A 1 321 ? 8.042 -16.324 14.816 1.00 37.19 321 SER A CA 1
ATOM 2319 C C . SER A 1 321 ? 8.151 -17.100 13.486 1.00 37.19 321 SER A C 1
ATOM 2321 O O . SER A 1 321 ? 7.363 -18.018 13.248 1.00 37.19 321 SER A O 1
ATOM 2323 N N . PRO A 1 322 ? 9.124 -16.782 12.608 1.00 35.06 322 PRO A N 1
ATOM 2324 C CA . PRO A 1 322 ? 9.341 -17.545 11.374 1.00 35.06 322 PRO A CA 1
ATOM 2325 C C . PRO A 1 322 ? 9.698 -19.026 11.611 1.00 35.06 322 PRO A C 1
ATOM 2327 O O . PRO A 1 322 ? 9.652 -19.817 10.671 1.00 35.06 322 PRO A O 1
ATOM 2330 N N . ASP A 1 323 ? 10.026 -19.408 12.855 1.00 36.69 323 ASP A N 1
ATOM 2331 C CA . ASP A 1 323 ? 10.623 -20.703 13.199 1.00 36.69 323 ASP A CA 1
ATOM 2332 C C . ASP A 1 323 ? 9.808 -21.535 14.218 1.00 36.69 323 ASP A C 1
ATOM 2334 O O . ASP A 1 323 ? 10.279 -22.590 14.657 1.00 36.69 323 ASP A O 1
ATOM 2338 N N . GLY A 1 324 ? 8.587 -21.115 14.572 1.00 34.34 324 GLY A N 1
ATOM 2339 C CA . GLY A 1 324 ? 7.775 -21.730 15.635 1.00 34.34 324 GLY A CA 1
ATOM 2340 C C . GLY A 1 324 ? 7.781 -20.868 16.878 1.00 34.34 324 GLY A C 1
ATOM 2341 O O . GLY A 1 324 ? 8.684 -21.038 17.727 1.00 34.34 324 GLY A O 1
#

pLDDT: mean 72.04, std 19.04, range [28.47, 98.31]

Foldseek 3Di:
DPDDDDPDADDPQAEDADDPPPDQEHAAAAAADVVAENYEDAYQDADEDAHEYEHENHDDLDDDDDDGAHAEHEHYEYDYEHPDAEHEYAARYAYHYDYSDFQPQPPVVPPQFRAAASHPDAHEYEHYEHQHEYLHEYYAHHYEAAHRHANYEPYEHQEEYNEEHAHLYACADPVPGHYTHHNYEDYEANAEYQYEYEYNHEFGYEAAQYEQYEYDQHYEGNLFYEYLYHQDFWYRHDDDPPPPPDPPDDPPPVPDDPCRVPVGPRSVGTHDYSYYYNYYGQLYYYYNPDDDDDPDPSVVVSVVSVQVVQADPVGDGNDSHPVD

Radius of gyration: 20.39 Å; chains: 1; bounding box: 62×41×66 Å

Sequence (324 aa):
MTGEVDDDNVTVPVTLSSNPDDAENIIINGTQGAEGVALNLDDDRAVTVNGLITIRDRSSMADDAETYDLNQAVGVKITTPFTGTNISFETGLNIDISEILGPQNNDSDNDGIIEGSSSIGTAQRVGLWVDEAITGSLIGKGGFIRIDGNNARGVQVDDDIFENFDFSTAVHDGQLGGIAGDDAVGVEINANIVGYYRQRGDIDVRGEGSVGVQVDADATVGNGMMLDAGVNATGYSLIVAGSGGGPSHGRDESDLEAAEVNANNNERRRGSAAVDIAGNLPGGLIIGGKANQVLTGLEALTLNNITIGLTDEEGNRVDISPDG